Protein AF-A0AAX4FQN1-F1 (afdb_monomer_lite)

Organism: Xanthomonas euvesicatoria (NCBI:txid456327)

pLDDT: mean 84.47, std 22.27, range [29.84, 98.81]

Secondary structure (DSSP, 8-state):
------------------S--EEEEE-SSEEEEEEEEE-TTSSSEEEEEEEEEESSSSGGG-EEEEEEEEEEE-HHHHHHHHHHHTTS-SEEEEEEESTTS-EEEEEEE--GGG-SSEEEEEEETTEEEEEEE-HHHHHHHHHHHHHHHHHHHT---HHHHHHHHHHHHHHHHHHHHHHHHHHHHT-----------------

Structure (mmCIF, N/CA/C/O backbone):
data_AF-A0AAX4FQN1-F1
#
_entry.id   AF-A0AAX4FQN1-F1
#
loop_
_atom_site.group_PDB
_atom_site.id
_atom_site.type_symbol
_atom_site.label_atom_id
_atom_site.label_alt_id
_atom_site.label_comp_id
_atom_site.label_asym_id
_atom_site.label_entity_id
_atom_site.label_seq_id
_atom_site.pdbx_PDB_ins_code
_atom_site.Cartn_x
_atom_site.Cartn_y
_atom_site.Cartn_z
_atom_site.occupancy
_atom_site.B_iso_or_equiv
_atom_site.auth_seq_id
_atom_site.auth_comp_id
_atom_site.auth_asym_id
_atom_site.auth_atom_id
_atom_site.pdbx_PDB_model_num
ATOM 1 N N . MET A 1 1 ? -56.720 -21.313 -37.102 1.00 40.31 1 MET A N 1
ATOM 2 C CA . MET A 1 1 ? -55.911 -20.624 -36.074 1.00 40.31 1 MET A CA 1
ATOM 3 C C . MET A 1 1 ? -55.003 -21.656 -35.432 1.00 40.31 1 MET A C 1
ATOM 5 O O . MET A 1 1 ? -55.512 -22.554 -34.780 1.00 40.31 1 MET A O 1
ATOM 9 N N . ILE A 1 2 ? -53.695 -21.584 -35.675 1.00 34.91 2 ILE A N 1
ATOM 10 C CA . ILE A 1 2 ? -52.691 -22.420 -35.003 1.00 34.91 2 ILE A CA 1
ATOM 11 C C . ILE A 1 2 ? -51.722 -21.435 -34.352 1.00 34.91 2 ILE A C 1
ATOM 13 O O . ILE A 1 2 ? -50.979 -20.747 -35.050 1.00 34.91 2 ILE A O 1
ATOM 17 N N . ALA A 1 3 ? -51.802 -21.297 -33.030 1.00 36.16 3 ALA A N 1
ATOM 18 C CA . ALA A 1 3 ? -50.874 -20.485 -32.256 1.00 36.16 3 ALA A CA 1
ATOM 19 C C . ALA A 1 3 ? -49.607 -21.311 -31.999 1.00 36.16 3 ALA A C 1
ATOM 21 O O . ALA A 1 3 ? -49.645 -22.333 -31.320 1.00 36.16 3 ALA A O 1
ATOM 22 N N . SER A 1 4 ? -48.494 -20.877 -32.587 1.00 36.38 4 SER A N 1
ATOM 23 C CA . SER A 1 4 ? -47.168 -21.457 -32.380 1.00 36.38 4 SER A CA 1
ATOM 24 C C . SER A 1 4 ? -46.613 -20.990 -31.031 1.00 36.38 4 SER A C 1
ATOM 26 O O . SER A 1 4 ? -46.306 -19.812 -30.850 1.00 36.38 4 SER A O 1
ATOM 28 N N . SER A 1 5 ? -46.504 -21.905 -30.067 1.00 35.44 5 SER A N 1
ATOM 29 C CA . SER A 1 5 ? -45.820 -21.679 -28.793 1.00 35.44 5 SER A CA 1
ATOM 30 C C . SER A 1 5 ? -44.310 -21.855 -28.981 1.00 35.44 5 SER A C 1
ATOM 32 O O . SER A 1 5 ? -43.816 -22.980 -29.082 1.00 35.44 5 SER A O 1
ATOM 34 N N . ARG A 1 6 ? -43.550 -20.754 -29.012 1.00 36.12 6 ARG A N 1
ATOM 35 C CA . ARG A 1 6 ? -42.087 -20.811 -28.883 1.00 36.12 6 ARG A CA 1
ATOM 36 C C . ARG A 1 6 ? -41.731 -21.096 -27.426 1.00 36.12 6 ARG A C 1
ATOM 38 O O . ARG A 1 6 ? -41.834 -20.217 -26.577 1.00 36.12 6 ARG A O 1
ATOM 45 N N . ALA A 1 7 ? -41.301 -22.324 -27.155 1.00 38.66 7 ALA A N 1
ATOM 46 C CA . ALA A 1 7 ? -40.613 -22.669 -25.922 1.00 38.66 7 ALA A CA 1
ATOM 47 C C . ALA A 1 7 ? -39.292 -21.883 -25.851 1.00 38.66 7 ALA A C 1
ATOM 49 O O . ALA A 1 7 ? -38.417 -22.043 -26.703 1.00 38.66 7 ALA A O 1
ATOM 50 N N . SER A 1 8 ? -39.157 -21.007 -24.855 1.00 42.81 8 SER A N 1
ATOM 51 C CA . SER A 1 8 ? -37.884 -20.373 -24.524 1.00 42.81 8 SER A CA 1
ATOM 52 C C . SER A 1 8 ? -36.974 -21.424 -23.893 1.00 42.81 8 SER A C 1
ATOM 54 O O . SER A 1 8 ? -37.227 -21.879 -22.776 1.00 42.81 8 SER A O 1
ATOM 56 N N . SER A 1 9 ? -35.923 -21.820 -24.604 1.00 39.28 9 SER A N 1
ATOM 57 C CA . SER A 1 9 ? -34.856 -22.660 -24.073 1.00 39.28 9 SER A CA 1
ATOM 58 C C . SER A 1 9 ? -34.145 -21.919 -22.937 1.00 39.28 9 SER A C 1
ATOM 60 O O . SER A 1 9 ? -33.286 -21.067 -23.174 1.00 39.28 9 SER A O 1
ATOM 62 N N . GLY A 1 10 ? -34.529 -22.229 -21.699 1.00 42.56 10 GLY A N 1
ATOM 63 C CA . GLY A 1 10 ? -33.803 -21.852 -20.493 1.00 42.56 10 GLY A CA 1
ATOM 64 C C . GLY A 1 10 ? -32.489 -22.619 -20.434 1.00 42.56 10 GLY A C 1
ATOM 65 O O . GLY A 1 10 ? -32.409 -23.669 -19.804 1.00 42.56 10 GLY A O 1
ATOM 66 N N . GLY A 1 11 ? -31.470 -22.109 -21.125 1.00 41.66 11 GLY A N 1
ATOM 67 C CA . GLY A 1 11 ? -30.095 -22.517 -20.870 1.00 41.66 11 GLY A CA 1
ATOM 68 C C . GLY A 1 11 ? -29.705 -22.172 -19.425 1.00 41.66 11 GLY A C 1
ATOM 69 O O . GLY A 1 11 ? -30.296 -21.256 -18.838 1.00 41.66 11 GLY A O 1
ATOM 70 N N . PRO A 1 12 ? -28.729 -22.879 -18.830 1.00 42.69 12 PRO A N 1
ATOM 71 C CA . PRO A 1 12 ? -28.218 -22.538 -17.510 1.00 42.69 12 PRO A CA 1
ATOM 72 C C . PRO A 1 12 ? -27.832 -21.058 -17.479 1.00 42.69 12 PRO A C 1
ATOM 74 O O . PRO A 1 12 ? -27.075 -20.597 -18.335 1.00 42.69 12 PRO A O 1
ATOM 77 N N . ARG A 1 13 ? -28.348 -20.302 -16.501 1.00 47.00 13 ARG A N 1
ATOM 78 C CA . ARG A 1 13 ? -27.799 -18.981 -16.185 1.00 47.00 13 ARG A CA 1
ATOM 79 C C . ARG A 1 13 ? -26.364 -19.212 -15.737 1.00 47.00 13 ARG A C 1
ATOM 81 O O . ARG A 1 13 ? -26.141 -19.609 -14.598 1.00 47.00 13 ARG A O 1
ATOM 88 N N . VAL A 1 14 ? -25.411 -18.998 -16.639 1.00 46.19 14 VAL A N 1
ATOM 89 C CA . VAL A 1 14 ? -24.018 -18.792 -16.255 1.00 46.19 14 VAL A CA 1
ATOM 90 C C . VAL A 1 14 ? -24.051 -17.583 -15.320 1.00 46.19 14 VAL A C 1
ATOM 92 O O . VAL A 1 14 ? -24.537 -16.530 -15.747 1.00 46.19 14 VAL A O 1
ATOM 95 N N . PRO A 1 15 ? -23.669 -17.715 -14.038 1.00 45.31 15 PRO A N 1
ATOM 96 C CA . PRO A 1 15 ? -23.533 -16.552 -13.181 1.00 45.31 15 PRO A CA 1
ATOM 97 C C . PRO A 1 15 ? -22.565 -15.610 -13.887 1.00 45.31 15 PRO A C 1
ATOM 99 O O . PRO A 1 15 ? -21.476 -16.034 -14.270 1.00 45.31 15 PRO A O 1
ATOM 102 N N . GLU A 1 16 ? -22.985 -14.371 -14.130 1.00 49.00 16 GLU A N 1
ATOM 103 C CA . GLU A 1 16 ? -22.076 -13.324 -14.580 1.00 49.00 16 GLU A CA 1
ATOM 104 C C . GLU A 1 16 ? -20.907 -13.331 -13.583 1.00 49.00 16 GLU A C 1
ATOM 106 O O . GLU A 1 16 ? -21.144 -13.116 -12.391 1.00 49.00 16 GLU A O 1
ATOM 111 N N . GLU A 1 17 ? -19.699 -13.719 -14.024 1.00 44.16 17 GLU A N 1
ATOM 112 C CA . GLU A 1 17 ? -18.509 -13.757 -13.165 1.00 44.16 17 GLU A CA 1
ATOM 113 C C . GLU A 1 17 ? -18.483 -12.453 -12.371 1.00 44.16 17 GLU A C 1
ATOM 115 O O . GLU A 1 17 ? -18.624 -11.380 -12.962 1.00 44.16 17 GLU A O 1
ATOM 120 N N . SER A 1 18 ? -18.425 -12.535 -11.038 1.00 42.91 18 SER A N 1
ATOM 121 C CA . SER A 1 18 ? -18.660 -11.375 -10.181 1.00 42.91 18 SER A CA 1
ATOM 122 C C . SER A 1 18 ? -17.778 -10.208 -10.630 1.00 42.91 18 SER A C 1
ATOM 124 O O . SER A 1 18 ? -16.561 -10.248 -10.463 1.00 42.91 18 SER A O 1
ATOM 126 N N . LYS A 1 19 ? -18.405 -9.170 -11.194 1.00 53.91 19 LYS A N 1
ATOM 127 C CA . LYS A 1 19 ? -17.795 -7.981 -11.822 1.00 53.91 19 LYS A CA 1
ATOM 128 C C . LYS A 1 19 ? -16.930 -7.114 -10.891 1.00 53.91 19 LYS A C 1
ATOM 130 O O . LYS A 1 19 ? -16.530 -6.020 -11.278 1.00 53.91 19 LYS A O 1
ATOM 135 N N . TYR A 1 20 ? -16.647 -7.568 -9.675 1.00 61.28 20 TYR A N 1
ATOM 136 C CA . TYR A 1 20 ? -15.975 -6.798 -8.639 1.00 61.28 20 TYR A CA 1
ATOM 137 C C . TYR A 1 20 ? -14.648 -7.470 -8.269 1.00 61.28 20 TYR A C 1
ATOM 139 O O . TYR A 1 20 ? -14.622 -8.415 -7.485 1.00 61.28 20 TYR A O 1
ATOM 147 N N . ASP A 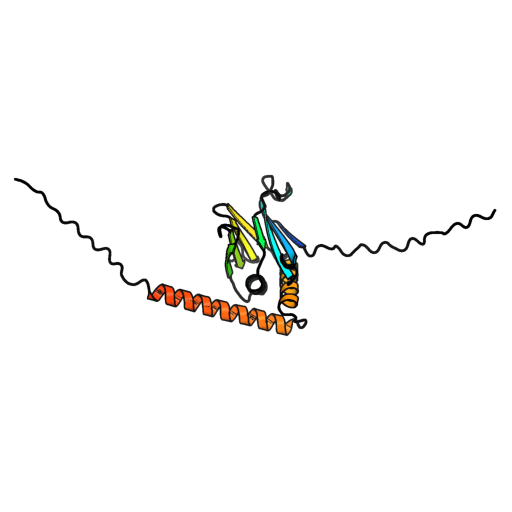1 21 ? -13.540 -6.975 -8.831 1.00 88.56 21 ASP A N 1
ATOM 148 C CA . ASP A 1 21 ? -12.176 -7.333 -8.408 1.00 88.56 21 ASP A CA 1
ATOM 149 C C . ASP A 1 21 ? -11.869 -6.584 -7.099 1.00 88.56 21 ASP A C 1
ATOM 151 O O . ASP A 1 21 ? -11.205 -5.545 -7.084 1.00 88.56 21 ASP A O 1
ATOM 155 N N . GLN A 1 22 ? -12.461 -7.072 -6.003 1.00 94.88 22 GLN A N 1
ATOM 156 C CA . GLN A 1 22 ? -12.399 -6.464 -4.676 1.00 94.88 22 GLN A CA 1
ATOM 157 C C . GLN A 1 22 ? -12.114 -7.499 -3.583 1.00 94.88 22 GLN A C 1
ATOM 159 O O . GLN A 1 22 ? -12.554 -8.644 -3.666 1.00 94.88 22 GLN A O 1
ATOM 164 N N . LYS A 1 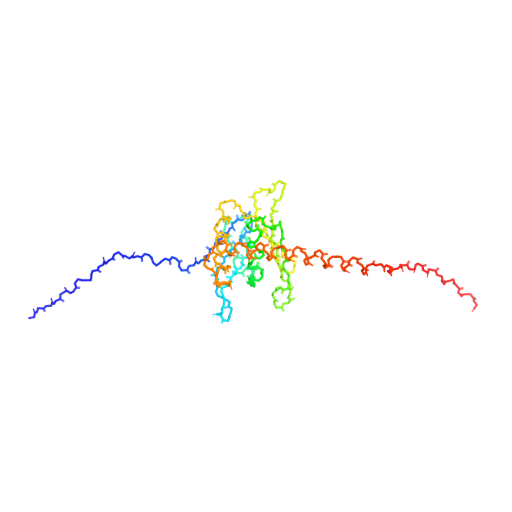23 ? -11.429 -7.078 -2.519 1.00 96.69 23 LYS A N 1
ATOM 165 C CA . LYS A 1 23 ? -11.152 -7.897 -1.333 1.00 96.69 23 LYS A CA 1
ATOM 166 C C . LYS A 1 23 ? -11.268 -7.039 -0.086 1.00 96.69 23 LYS A C 1
ATOM 168 O O . LYS A 1 23 ? -10.642 -5.986 -0.005 1.00 96.69 23 LYS A O 1
ATOM 173 N N . ALA A 1 24 ? -12.049 -7.496 0.887 1.00 97.25 24 ALA A N 1
ATOM 174 C CA . ALA A 1 24 ? -12.100 -6.898 2.213 1.00 97.25 24 ALA A CA 1
ATOM 175 C C . ALA A 1 24 ? -11.344 -7.767 3.224 1.00 97.25 24 ALA A C 1
ATOM 177 O O . ALA A 1 24 ? -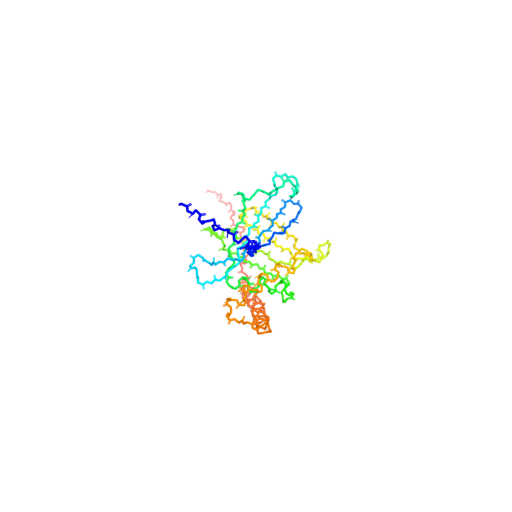11.442 -8.992 3.178 1.00 97.25 24 ALA A O 1
ATOM 178 N N . CYS A 1 25 ? -10.634 -7.120 4.143 1.00 97.75 25 CYS A N 1
ATOM 179 C CA . CYS A 1 25 ? -9.951 -7.741 5.273 1.00 97.75 25 CYS A CA 1
ATOM 180 C C . CYS A 1 25 ? -10.444 -7.085 6.563 1.00 97.75 25 CYS A C 1
ATOM 182 O O . CYS A 1 25 ? -10.562 -5.857 6.648 1.00 97.75 25 CYS A O 1
ATOM 184 N N . PHE A 1 26 ? -10.722 -7.900 7.576 1.00 96.88 26 PHE A N 1
ATOM 185 C CA . PHE A 1 26 ? -11.358 -7.456 8.813 1.00 96.88 26 PHE A CA 1
ATOM 186 C C . PHE A 1 26 ? -10.393 -7.593 9.989 1.00 96.88 26 PHE A C 1
ATOM 188 O O . PHE A 1 26 ? -9.932 -8.683 10.311 1.00 96.88 26 PHE A O 1
ATOM 195 N N . GLY A 1 27 ? -10.105 -6.472 10.645 1.00 94.38 27 GLY A N 1
ATOM 196 C CA . GLY A 1 27 ? -9.414 -6.432 11.925 1.00 94.38 27 GLY A CA 1
ATOM 197 C C . GLY A 1 27 ? -10.387 -6.533 13.102 1.00 94.38 27 GLY A C 1
ATOM 198 O O . GLY A 1 27 ? -11.526 -6.992 12.977 1.00 94.38 27 GLY A O 1
ATOM 199 N N . ARG A 1 28 ? -9.941 -6.058 14.271 1.00 92.75 28 ARG A N 1
ATOM 200 C CA . ARG A 1 28 ? -10.745 -6.052 15.502 1.00 92.75 28 ARG A CA 1
ATOM 201 C C . ARG A 1 28 ? -11.948 -5.110 15.397 1.00 92.75 28 ARG A C 1
ATOM 203 O O . ARG A 1 28 ? -13.082 -5.534 15.598 1.00 92.75 28 ARG A O 1
ATOM 210 N N . ASP A 1 29 ? -11.691 -3.844 15.092 1.00 96.38 29 ASP A N 1
ATOM 211 C CA . ASP A 1 29 ? -12.655 -2.733 15.092 1.00 96.38 29 ASP A CA 1
ATOM 212 C C . ASP A 1 29 ? -12.584 -1.887 13.808 1.00 96.38 29 ASP A C 1
ATOM 214 O O . ASP A 1 29 ? -13.221 -0.842 13.691 1.00 96.38 29 ASP A O 1
ATOM 218 N N . THR A 1 30 ? -11.805 -2.339 12.832 1.00 98.12 30 THR A N 1
ATOM 219 C CA . THR A 1 30 ? -11.575 -1.679 11.550 1.00 98.12 30 THR A CA 1
ATOM 220 C C . THR A 1 30 ? -11.534 -2.722 10.443 1.00 98.12 30 THR A C 1
ATOM 222 O O . THR A 1 30 ? -11.136 -3.864 10.667 1.00 98.12 30 THR A O 1
ATOM 225 N N . ALA A 1 31 ? -11.954 -2.341 9.242 1.00 98.31 31 ALA A N 1
ATOM 226 C CA . ALA A 1 31 ? -11.842 -3.173 8.051 1.00 98.31 31 ALA A CA 1
ATOM 227 C C . ALA A 1 31 ? -11.309 -2.342 6.894 1.00 98.31 31 ALA A C 1
ATOM 229 O O . ALA A 1 31 ? -11.588 -1.144 6.795 1.00 98.31 31 ALA A O 1
ATOM 230 N N . ILE A 1 32 ? -10.549 -2.995 6.028 1.00 98.62 32 ILE A N 1
ATOM 231 C CA . ILE A 1 32 ? -9.955 -2.413 4.833 1.00 98.62 32 ILE A CA 1
ATOM 232 C C . ILE A 1 32 ? -10.511 -3.138 3.613 1.00 98.62 32 ILE A C 1
ATOM 234 O O . ILE A 1 32 ? -10.645 -4.356 3.628 1.00 98.62 32 ILE A O 1
ATOM 238 N N . GLN A 1 33 ? -10.856 -2.391 2.575 1.00 98.44 33 GLN A N 1
ATOM 239 C CA . GLN A 1 33 ? -11.279 -2.904 1.283 1.00 98.44 33 GLN A CA 1
ATOM 240 C C . GLN A 1 33 ? -10.298 -2.421 0.220 1.00 98.44 33 GLN A C 1
ATOM 242 O O . GLN A 1 33 ? -9.984 -1.231 0.147 1.00 98.44 33 GLN A O 1
ATOM 247 N N . PHE A 1 34 ? -9.850 -3.357 -0.602 1.00 98.25 34 PHE A N 1
ATOM 248 C CA . PHE A 1 34 ? -9.061 -3.138 -1.801 1.00 98.25 34 PHE A CA 1
ATOM 249 C C . PHE A 1 34 ? -9.962 -3.354 -3.010 1.00 98.25 34 PHE A C 1
ATOM 251 O O . PHE A 1 34 ? -10.739 -4.309 -3.035 1.00 98.25 34 PHE A O 1
ATOM 258 N N . GLU A 1 35 ? -9.856 -2.485 -4.003 1.00 96.62 35 GLU A N 1
ATOM 259 C CA . GLU A 1 35 ? -10.602 -2.587 -5.252 1.00 96.62 35 GLU A CA 1
ATOM 260 C C . GLU A 1 35 ? -9.678 -2.241 -6.413 1.00 96.62 35 GLU A C 1
ATOM 262 O O . GLU A 1 35 ? -9.133 -1.136 -6.471 1.00 96.62 35 GLU A O 1
ATOM 267 N N . ARG A 1 36 ? -9.511 -3.169 -7.357 1.00 94.94 36 ARG A N 1
ATOM 268 C CA . ARG A 1 36 ? -8.853 -2.861 -8.625 1.00 94.94 36 ARG A CA 1
ATOM 269 C C . ARG A 1 36 ? -9.853 -2.146 -9.525 1.00 94.94 36 ARG A C 1
ATOM 271 O O . ARG A 1 36 ? -10.863 -2.713 -9.927 1.00 94.94 36 ARG A O 1
ATOM 278 N N . CYS A 1 37 ? -9.544 -0.907 -9.878 1.00 91.38 37 CYS A N 1
ATOM 279 C CA . CYS A 1 37 ? -10.400 -0.071 -10.712 1.00 91.38 37 CYS A CA 1
ATOM 280 C C . CYS A 1 37 ? -9.569 0.672 -11.762 1.00 91.38 37 CYS A C 1
ATOM 282 O O . CYS A 1 37 ? -8.340 0.605 -11.770 1.00 91.38 37 CYS A O 1
ATOM 284 N N . VAL A 1 38 ? -10.227 1.384 -12.670 1.00 89.31 38 VAL A N 1
ATOM 285 C CA . VAL A 1 38 ? -9.552 2.338 -13.559 1.00 89.31 38 VAL A CA 1
ATOM 286 C C . VAL A 1 38 ? -9.380 3.681 -12.847 1.00 89.31 38 VAL A C 1
ATOM 288 O O . VAL A 1 38 ? -10.163 4.032 -11.963 1.00 89.31 38 VAL A O 1
ATOM 291 N N . ASN A 1 39 ? -8.329 4.425 -13.186 1.00 85.25 39 ASN A N 1
ATOM 292 C CA . ASN A 1 39 ? -8.157 5.792 -12.693 1.00 85.25 39 ASN A CA 1
ATOM 293 C C . ASN A 1 39 ? -9.245 6.728 -13.258 1.00 85.25 39 ASN A C 1
ATOM 295 O O . ASN A 1 39 ? -9.921 6.400 -14.228 1.00 85.25 39 ASN A O 1
ATOM 299 N N . ASN A 1 40 ? -9.361 7.946 -12.719 1.00 79.62 40 ASN A N 1
ATOM 300 C CA . ASN A 1 40 ? -10.382 8.918 -13.153 1.00 79.62 40 ASN A CA 1
ATOM 301 C C . ASN A 1 40 ? -10.308 9.305 -14.645 1.00 79.62 40 ASN A C 1
ATOM 303 O O . ASN A 1 40 ? -11.255 9.870 -15.180 1.00 79.62 40 ASN A O 1
ATOM 307 N N . GLN A 1 41 ? -9.176 9.048 -15.305 1.00 83.31 41 GLN A N 1
ATOM 308 C CA . GLN A 1 41 ? -8.968 9.324 -16.729 1.00 83.31 41 GLN A CA 1
ATOM 309 C C . GLN A 1 41 ? -9.260 8.104 -17.618 1.00 83.31 41 GLN A C 1
ATOM 311 O O . GLN A 1 41 ? -9.151 8.211 -18.834 1.00 83.31 41 GLN A O 1
ATOM 316 N N . ASN A 1 42 ? -9.595 6.949 -17.035 1.00 80.81 42 ASN A N 1
ATOM 317 C CA . ASN A 1 42 ? -9.762 5.665 -17.718 1.00 80.81 42 ASN A CA 1
ATOM 318 C C . ASN A 1 42 ? -8.543 5.235 -18.557 1.00 80.81 42 ASN A C 1
ATOM 320 O O . ASN A 1 42 ? -8.683 4.544 -19.563 1.00 80.81 42 ASN A O 1
ATOM 324 N N . THR A 1 43 ? -7.336 5.643 -18.159 1.00 84.00 43 THR A N 1
ATOM 325 C CA . THR A 1 43 ? -6.095 5.380 -18.908 1.00 84.00 43 THR A CA 1
ATOM 326 C C . THR A 1 43 ? -5.273 4.235 -18.336 1.00 84.00 43 THR A C 1
ATOM 328 O O . THR A 1 43 ? -4.485 3.641 -19.066 1.00 84.00 43 THR A O 1
ATOM 331 N N . ASN A 1 44 ? -5.421 3.928 -17.044 1.00 85.69 44 ASN A N 1
ATOM 332 C CA . ASN A 1 44 ? -4.665 2.873 -16.370 1.00 85.69 44 ASN A CA 1
ATOM 333 C C . ASN A 1 44 ? -5.482 2.237 -15.243 1.00 85.69 44 ASN A C 1
ATOM 335 O O . ASN A 1 44 ? -6.265 2.922 -14.580 1.00 85.69 44 ASN A O 1
ATOM 339 N N . TYR A 1 45 ? -5.225 0.954 -14.975 1.00 92.00 45 TYR A N 1
ATOM 340 C CA . TYR A 1 45 ? -5.687 0.306 -13.751 1.00 92.00 45 TYR A CA 1
ATOM 341 C C . TYR A 1 45 ? -4.919 0.825 -12.527 1.00 92.00 45 TYR A C 1
ATOM 343 O O . TYR A 1 45 ? -3.734 1.161 -12.597 1.00 92.00 45 TYR A O 1
ATOM 351 N N . THR A 1 46 ? -5.608 0.889 -11.397 1.00 93.62 46 THR A N 1
ATOM 352 C CA . THR A 1 46 ? -5.137 1.320 -10.079 1.00 93.62 46 THR A CA 1
ATOM 353 C C . THR A 1 46 ? -5.768 0.422 -9.010 1.00 93.62 46 THR A C 1
ATOM 355 O O . THR A 1 46 ? -6.615 -0.419 -9.316 1.00 93.62 46 THR A O 1
ATOM 358 N N . VAL A 1 47 ? -5.346 0.596 -7.760 1.00 96.94 47 VAL A N 1
ATOM 359 C CA . VAL A 1 47 ? -6.013 0.017 -6.596 1.00 96.94 47 VAL A CA 1
ATOM 360 C C . VAL A 1 47 ? -6.549 1.158 -5.741 1.00 96.94 47 VAL A C 1
ATOM 362 O O . VAL A 1 47 ? -5.782 1.993 -5.256 1.00 96.94 47 VAL A O 1
ATOM 365 N N . ASN A 1 48 ? -7.864 1.190 -5.553 1.00 96.44 48 ASN A N 1
ATOM 366 C CA . ASN A 1 48 ? -8.503 1.996 -4.526 1.00 96.44 48 ASN A CA 1
ATOM 367 C C . ASN A 1 48 ? -8.479 1.237 -3.200 1.00 96.44 48 ASN A C 1
ATOM 369 O O . ASN A 1 48 ? -8.760 0.041 -3.140 1.00 96.44 48 ASN A O 1
ATOM 373 N N . ILE A 1 49 ? -8.152 1.954 -2.131 1.00 97.94 49 ILE A N 1
ATOM 374 C CA . ILE A 1 49 ? -8.114 1.428 -0.773 1.00 97.94 49 ILE A CA 1
ATOM 375 C C . ILE A 1 49 ? -9.055 2.256 0.088 1.00 97.94 49 ILE A C 1
ATOM 377 O O . ILE A 1 49 ? -8.898 3.474 0.199 1.00 97.94 49 ILE A O 1
ATOM 381 N N . ALA A 1 50 ? -10.012 1.590 0.722 1.00 98.25 50 ALA A N 1
ATOM 382 C CA . ALA A 1 50 ? -10.946 2.184 1.663 1.00 98.25 50 ALA A CA 1
ATOM 383 C C . ALA A 1 50 ? -10.803 1.532 3.039 1.00 98.25 50 ALA A C 1
ATOM 385 O O . ALA A 1 50 ? -10.817 0.312 3.142 1.00 98.25 50 ALA A O 1
ATOM 386 N N . ILE A 1 51 ? -10.721 2.325 4.107 1.00 98.62 51 ILE A N 1
ATOM 387 C CA . ILE A 1 51 ? -10.687 1.813 5.484 1.00 98.62 51 ILE A CA 1
ATOM 388 C C . ILE A 1 51 ? -11.814 2.413 6.326 1.00 98.62 51 ILE A C 1
ATOM 390 O O . ILE A 1 51 ? -11.995 3.633 6.387 1.00 98.62 51 ILE A O 1
ATOM 394 N N . ALA A 1 52 ? -12.571 1.561 7.008 1.00 98.50 52 ALA A N 1
ATOM 395 C CA . ALA A 1 52 ? -13.715 1.934 7.835 1.00 98.50 52 ALA A CA 1
ATOM 396 C C . ALA A 1 52 ? -13.554 1.432 9.273 1.00 98.50 52 ALA A C 1
ATOM 398 O O . ALA A 1 52 ? -12.882 0.432 9.519 1.00 98.50 52 ALA A O 1
ATOM 399 N N . LYS A 1 53 ? -14.189 2.132 10.217 1.00 98.25 53 LYS A N 1
ATOM 400 C CA . LYS A 1 53 ? -14.369 1.666 11.600 1.00 98.25 53 LYS A CA 1
ATOM 401 C C . LYS A 1 53 ? -15.643 0.835 11.701 1.00 98.25 53 LYS A C 1
ATOM 403 O O . LYS A 1 53 ? -16.581 1.044 10.930 1.00 98.25 53 LYS A O 1
ATOM 408 N N . ALA A 1 54 ? -15.675 -0.096 12.640 1.00 97.75 54 ALA A N 1
ATOM 409 C CA . ALA A 1 54 ? -16.880 -0.827 12.990 1.00 97.75 54 ALA A CA 1
ATOM 410 C C . ALA A 1 54 ? -17.983 0.141 13.450 1.00 97.75 54 ALA A C 1
ATOM 412 O O . ALA A 1 54 ? -17.705 1.206 14.003 1.00 97.75 54 ALA A O 1
ATOM 413 N N . THR A 1 55 ? -19.243 -0.228 13.224 1.00 95.50 55 THR A N 1
ATOM 414 C CA . THR A 1 55 ? -20.404 0.507 13.763 1.00 95.50 55 THR A CA 1
ATOM 415 C C . THR A 1 55 ? -20.530 0.354 15.282 1.00 95.50 55 THR A C 1
ATOM 417 O O . THR A 1 55 ? -21.100 1.219 15.941 1.00 95.50 55 THR A O 1
ATOM 420 N N . GLY A 1 56 ? -19.984 -0.731 15.840 1.00 91.19 56 GLY A N 1
ATOM 421 C CA . GLY A 1 56 ? -19.953 -1.026 17.272 1.00 91.19 56 GLY A CA 1
ATOM 422 C C . GLY A 1 56 ? -18.557 -1.415 17.763 1.00 91.19 56 GLY A C 1
ATOM 423 O O . GLY A 1 56 ? -17.545 -0.933 17.265 1.00 91.19 56 GLY A O 1
ATOM 424 N N . GLN A 1 57 ? -18.489 -2.316 18.745 1.00 90.44 57 GLN A N 1
ATOM 425 C CA . GLN A 1 57 ? -17.222 -2.716 19.380 1.00 90.44 57 GLN A CA 1
ATOM 426 C C . GLN A 1 57 ? -16.336 -3.632 18.520 1.00 90.44 57 GLN A C 1
ATOM 428 O O . GLN A 1 57 ? -15.166 -3.835 18.846 1.00 90.44 57 GLN A O 1
ATOM 433 N N . SER A 1 58 ? -16.889 -4.235 17.464 1.00 95.44 58 SER A N 1
ATOM 434 C CA . SER A 1 58 ? -16.139 -5.111 16.564 1.00 95.44 58 SER A CA 1
ATOM 435 C C . SER A 1 58 ? -16.724 -5.131 15.160 1.00 95.44 58 SER A C 1
ATOM 437 O O . SER A 1 58 ? -17.898 -4.811 14.956 1.00 95.44 58 SER A O 1
ATOM 439 N N . THR A 1 59 ? -15.917 -5.592 14.209 1.00 94.75 59 THR A N 1
ATOM 440 C CA . THR A 1 59 ? -16.288 -5.768 12.797 1.00 94.75 59 THR A CA 1
ATOM 441 C C . THR A 1 59 ? -17.485 -6.704 12.573 1.00 94.75 59 THR A C 1
ATOM 443 O O . THR A 1 59 ? -18.161 -6.593 11.553 1.00 94.75 59 THR A O 1
ATOM 446 N N . ARG A 1 60 ? -17.831 -7.567 13.543 1.00 92.06 60 ARG A N 1
ATOM 447 C CA . ARG A 1 60 ? -19.010 -8.456 13.475 1.00 92.06 60 ARG A CA 1
ATOM 448 C C . ARG A 1 60 ? -20.346 -7.707 13.459 1.00 92.06 60 ARG A C 1
ATOM 450 O O . ARG A 1 60 ? -21.325 -8.243 12.959 1.00 92.06 60 ARG A O 1
ATOM 457 N N . GLY A 1 61 ? -20.391 -6.491 14.010 1.00 89.62 61 GLY A N 1
ATOM 458 C CA . GLY A 1 61 ? -21.596 -5.650 14.039 1.00 89.62 61 GLY A CA 1
ATOM 459 C C . GLY A 1 61 ? -21.829 -4.836 12.762 1.00 89.62 61 GLY A C 1
ATOM 460 O O . GLY A 1 61 ? -22.783 -4.064 12.698 1.00 89.62 61 GLY A O 1
ATOM 461 N N . GLY A 1 62 ? -20.957 -4.986 11.762 1.00 95.00 62 GLY A N 1
ATOM 462 C CA . GLY A 1 62 ? -20.960 -4.185 10.544 1.00 95.00 62 GLY A CA 1
ATOM 463 C C . GLY A 1 62 ? -19.950 -3.037 10.571 1.00 95.00 62 GLY A C 1
ATOM 464 O O . GLY A 1 62 ? -19.290 -2.756 11.575 1.00 95.00 62 GLY A O 1
ATOM 465 N N . MET A 1 63 ? -19.822 -2.375 9.422 1.00 97.69 63 MET A N 1
ATOM 466 C CA . MET A 1 63 ? -18.809 -1.352 9.162 1.00 97.69 63 MET A CA 1
ATOM 467 C C . MET A 1 63 ? -19.460 -0.021 8.790 1.00 97.69 63 MET A C 1
ATOM 469 O O . MET A 1 63 ? -20.385 0.019 7.982 1.00 97.69 63 MET A O 1
ATOM 473 N N . ASN A 1 64 ? -18.942 1.078 9.339 1.00 96.94 64 ASN A N 1
ATOM 474 C CA . ASN A 1 64 ? -19.351 2.431 8.979 1.00 96.94 64 ASN A CA 1
ATOM 475 C C . ASN A 1 64 ? -18.592 2.893 7.721 1.00 96.94 64 ASN A C 1
ATOM 477 O O . ASN A 1 64 ? -17.611 3.641 7.799 1.00 96.94 64 ASN A O 1
ATOM 481 N N . TRP A 1 65 ? -19.036 2.415 6.556 1.00 96.81 65 TRP A N 1
ATOM 482 C CA . TRP A 1 65 ? -18.439 2.760 5.262 1.00 96.81 65 TRP A CA 1
ATOM 483 C C . TRP A 1 65 ? -18.700 4.204 4.824 1.00 96.81 65 TRP A C 1
ATOM 485 O O . TRP A 1 65 ? -17.935 4.723 4.013 1.00 96.81 65 TRP A O 1
ATOM 495 N N . ASP A 1 66 ? -19.707 4.878 5.377 1.00 96.81 66 ASP A N 1
ATOM 496 C CA . ASP A 1 66 ? -19.991 6.286 5.066 1.00 96.81 66 ASP A CA 1
ATOM 497 C C . ASP A 1 66 ? -18.882 7.211 5.583 1.00 96.81 66 ASP A C 1
ATOM 499 O O . ASP A 1 66 ? -18.546 8.215 4.960 1.00 96.81 66 ASP A O 1
ATOM 503 N N . SER A 1 67 ? -18.235 6.825 6.687 1.00 95.25 67 SER A N 1
ATOM 504 C CA . SER A 1 67 ? -17.097 7.543 7.277 1.00 95.25 67 SER A CA 1
ATOM 505 C C . SER A 1 67 ? -15.725 6.979 6.873 1.00 95.25 67 SER A C 1
ATOM 507 O O . SER A 1 67 ? -14.730 7.179 7.580 1.00 95.25 67 SER A O 1
ATOM 509 N N . LYS A 1 68 ? -15.635 6.214 5.776 1.00 98.00 68 LYS A N 1
ATOM 510 C CA . LYS A 1 68 ? -14.376 5.584 5.337 1.00 98.00 68 LYS A CA 1
ATOM 511 C C . LYS A 1 68 ? -13.313 6.609 4.923 1.00 98.00 68 LYS A C 1
ATOM 513 O O . LYS A 1 68 ? -13.615 7.625 4.302 1.00 98.00 68 LYS A O 1
ATOM 518 N N . ILE A 1 69 ? -12.043 6.294 5.177 1.00 98.12 69 ILE A N 1
ATOM 519 C CA . ILE A 1 69 ? -10.918 7.004 4.552 1.00 98.12 69 ILE A CA 1
ATOM 520 C C . ILE A 1 69 ? -10.592 6.269 3.255 1.00 98.12 69 ILE A C 1
ATOM 522 O O . ILE A 1 69 ? -10.362 5.064 3.287 1.00 98.12 69 ILE A O 1
ATOM 526 N N . THR A 1 70 ? -10.584 6.985 2.129 1.00 96.62 70 THR A N 1
ATOM 527 C CA . THR A 1 70 ? -10.275 6.416 0.803 1.00 96.62 70 THR A CA 1
ATOM 528 C C . THR A 1 70 ? -9.028 7.051 0.195 1.00 96.62 70 THR A C 1
ATOM 530 O O . THR A 1 70 ? -8.832 8.272 0.315 1.00 96.62 70 THR A O 1
ATOM 533 N N . LEU A 1 71 ? -8.228 6.214 -0.468 1.00 95.38 71 LEU A N 1
ATOM 534 C CA . LEU A 1 71 ? -7.005 6.531 -1.203 1.00 95.38 71 LEU A CA 1
ATOM 535 C C . LEU A 1 71 ? -6.990 5.783 -2.544 1.00 95.38 71 LEU A C 1
ATOM 537 O O . LEU A 1 71 ? -7.351 4.613 -2.588 1.00 95.38 71 LEU A O 1
ATOM 541 N N . MET A 1 72 ? -6.528 6.439 -3.609 1.00 94.62 72 MET A N 1
ATOM 542 C CA . MET A 1 72 ? -6.240 5.804 -4.900 1.00 94.62 72 MET A CA 1
ATOM 543 C C . MET A 1 72 ? -4.726 5.669 -5.048 1.00 94.62 72 MET A C 1
ATOM 545 O O . MET A 1 72 ? -4.022 6.680 -4.982 1.00 94.62 72 MET A O 1
ATOM 549 N N . CYS A 1 73 ? -4.227 4.450 -5.249 1.00 95.25 73 CYS A N 1
ATOM 550 C CA . CYS A 1 73 ? -2.796 4.201 -5.388 1.00 95.25 73 CYS A CA 1
ATOM 551 C C . CYS A 1 73 ? -2.300 4.534 -6.799 1.00 95.25 73 CYS A C 1
ATOM 553 O O . CYS A 1 73 ? -2.691 3.904 -7.785 1.00 95.25 73 CYS A O 1
ATOM 555 N N . VAL A 1 74 ? -1.372 5.480 -6.925 1.00 91.19 74 VAL A N 1
ATOM 556 C CA . VAL A 1 74 ? -0.726 5.747 -8.223 1.00 91.19 74 VAL A CA 1
ATOM 557 C C . VAL A 1 74 ? 0.222 4.596 -8.611 1.00 91.19 74 VAL A C 1
ATOM 559 O O . VAL A 1 74 ? 0.619 3.820 -7.740 1.00 91.19 74 VAL A O 1
ATOM 562 N N . PRO A 1 75 ? 0.661 4.465 -9.881 1.00 92.81 75 PRO A N 1
ATOM 563 C CA . PRO A 1 75 ? 1.444 3.304 -10.321 1.00 92.81 75 PRO A CA 1
ATOM 564 C C . PRO A 1 75 ? 2.684 2.986 -9.474 1.00 92.81 75 PRO A C 1
ATOM 566 O O . PRO A 1 75 ? 2.917 1.832 -9.121 1.00 92.81 75 PRO A O 1
ATOM 569 N N . LYS A 1 76 ? 3.443 4.012 -9.057 1.00 95.12 76 LYS A N 1
ATOM 570 C CA . LYS A 1 76 ? 4.603 3.819 -8.167 1.00 95.12 76 LYS A CA 1
ATOM 571 C C . LYS A 1 76 ? 4.210 3.187 -6.821 1.00 95.12 76 LYS A C 1
ATOM 573 O O . LYS A 1 76 ? 4.982 2.423 -6.257 1.00 95.12 76 LYS A O 1
ATOM 578 N N . GLU A 1 77 ? 3.036 3.525 -6.291 1.00 97.62 77 GLU A N 1
ATOM 579 C CA . GLU A 1 77 ? 2.556 3.051 -4.990 1.00 97.62 77 GLU A CA 1
ATOM 580 C C . GLU A 1 77 ? 2.074 1.615 -5.105 1.00 97.62 77 GLU A C 1
ATOM 582 O O . GLU A 1 77 ? 2.437 0.799 -4.269 1.00 97.62 77 GLU A O 1
ATOM 587 N N . VAL A 1 78 ? 1.352 1.282 -6.181 1.00 97.94 78 VAL A N 1
ATOM 588 C CA . VAL A 1 78 ? 0.949 -0.102 -6.470 1.00 97.94 78 VAL A CA 1
ATOM 589 C C . VAL A 1 78 ? 2.183 -1.006 -6.535 1.00 97.94 78 VAL A C 1
ATOM 591 O O . VAL A 1 78 ? 2.229 -2.017 -5.838 1.00 97.94 78 VAL A O 1
ATOM 594 N N . GLN A 1 79 ? 3.221 -0.620 -7.283 1.00 98.12 79 GLN A N 1
ATOM 595 C CA . GLN A 1 79 ? 4.454 -1.410 -7.400 1.00 98.12 79 GLN A CA 1
ATOM 596 C C . GLN A 1 79 ? 5.176 -1.583 -6.057 1.00 98.12 79 GLN A C 1
ATOM 598 O O . GLN A 1 79 ? 5.588 -2.686 -5.708 1.00 98.12 79 GLN A O 1
ATOM 603 N N . LEU A 1 80 ? 5.317 -0.510 -5.277 1.00 98.69 80 LEU A N 1
ATOM 604 C CA . LEU A 1 80 ? 6.050 -0.546 -4.010 1.00 98.69 80 LEU A CA 1
ATOM 605 C C . LEU A 1 80 ? 5.264 -1.223 -2.874 1.00 98.69 80 LEU A C 1
ATOM 607 O O . LEU A 1 80 ? 5.868 -1.887 -2.038 1.00 98.69 80 LEU A O 1
ATOM 611 N N . ILE A 1 81 ? 3.932 -1.127 -2.859 1.00 98.81 81 ILE A N 1
ATOM 612 C CA . ILE A 1 81 ? 3.087 -1.933 -1.964 1.00 98.81 81 ILE A CA 1
ATOM 613 C C . ILE A 1 81 ? 3.187 -3.410 -2.356 1.00 98.81 81 ILE A C 1
ATOM 615 O O . ILE A 1 81 ? 3.370 -4.256 -1.484 1.00 98.81 81 ILE A O 1
ATOM 619 N N . THR A 1 82 ? 3.166 -3.724 -3.657 1.00 98.75 82 THR A N 1
ATOM 620 C CA . THR A 1 82 ? 3.397 -5.095 -4.145 1.00 98.75 82 THR A CA 1
ATOM 621 C C . THR A 1 82 ? 4.761 -5.619 -3.699 1.00 98.75 82 THR A C 1
ATOM 623 O O . THR A 1 82 ? 4.870 -6.776 -3.306 1.00 98.75 82 THR A O 1
ATOM 626 N N . ALA A 1 83 ? 5.794 -4.773 -3.686 1.00 98.75 83 ALA A N 1
ATOM 627 C CA . ALA A 1 83 ? 7.110 -5.140 -3.175 1.00 98.75 83 ALA A CA 1
ATOM 628 C C . ALA A 1 83 ? 7.093 -5.495 -1.676 1.00 98.75 83 ALA A C 1
ATOM 630 O O . ALA A 1 83 ? 7.800 -6.421 -1.288 1.00 98.75 83 ALA A O 1
ATOM 631 N N . VAL A 1 84 ? 6.274 -4.833 -0.846 1.00 98.69 84 VAL A N 1
ATOM 632 C CA . VAL A 1 84 ? 6.073 -5.246 0.559 1.00 98.69 84 VAL A CA 1
ATOM 633 C C . VAL A 1 84 ? 5.326 -6.575 0.639 1.00 98.69 84 VAL A C 1
ATOM 635 O O . VAL A 1 84 ? 5.783 -7.491 1.309 1.00 98.69 84 VAL A O 1
ATOM 638 N N . LEU A 1 85 ? 4.233 -6.732 -0.114 1.00 98.44 85 LEU A N 1
ATOM 639 C CA . LEU A 1 85 ? 3.458 -7.981 -0.158 1.00 98.44 85 LEU A CA 1
ATOM 640 C C . LEU A 1 85 ? 4.283 -9.187 -0.659 1.00 98.44 85 LEU A C 1
ATOM 642 O O . LEU A 1 85 ? 3.985 -10.326 -0.311 1.00 98.44 85 LEU A O 1
ATOM 646 N N . ARG A 1 86 ? 5.320 -8.948 -1.474 1.00 97.38 86 ARG A N 1
ATOM 647 C CA . ARG A 1 86 ? 6.281 -9.955 -1.965 1.00 97.38 86 ARG A CA 1
ATOM 648 C C . ARG A 1 86 ? 7.469 -10.196 -1.021 1.00 97.38 86 ARG A C 1
ATOM 650 O O . ARG A 1 86 ? 8.276 -11.075 -1.314 1.00 97.38 86 ARG A O 1
ATOM 657 N N . GLY A 1 87 ? 7.619 -9.412 0.048 1.00 96.75 87 GLY A N 1
ATOM 658 C CA . GLY A 1 87 ? 8.776 -9.479 0.949 1.00 96.75 87 GLY A CA 1
ATOM 659 C C . GLY A 1 87 ? 10.071 -8.895 0.365 1.00 96.75 87 GLY A C 1
ATOM 660 O O . GLY A 1 87 ? 11.165 -9.217 0.818 1.00 96.75 87 GLY A O 1
ATOM 661 N N . PHE A 1 88 ? 9.991 -8.053 -0.669 1.00 98.12 88 PHE A N 1
ATOM 662 C CA . PHE A 1 88 ? 11.157 -7.340 -1.216 1.00 98.12 88 PHE A CA 1
ATOM 663 C C . PHE A 1 88 ? 11.480 -6.061 -0.441 1.00 98.12 88 PHE A C 1
ATOM 665 O O . PHE A 1 88 ? 12.615 -5.587 -0.486 1.00 98.12 88 PHE A O 1
ATOM 672 N N . LEU A 1 89 ? 10.485 -5.493 0.244 1.00 98.19 89 LEU A N 1
ATOM 673 C CA . LEU A 1 89 ? 10.632 -4.351 1.139 1.00 98.19 89 LEU A CA 1
ATOM 674 C C . LEU A 1 89 ? 9.960 -4.667 2.478 1.00 98.19 89 LEU A C 1
ATOM 676 O O . LEU A 1 89 ? 8.857 -5.203 2.471 1.00 98.19 89 LEU A O 1
ATOM 680 N N . PRO A 1 90 ? 10.545 -4.259 3.615 1.00 96.75 90 PRO A N 1
ATOM 681 C CA . PRO A 1 90 ? 9.900 -4.439 4.914 1.00 96.75 90 PRO A CA 1
ATOM 682 C C . PRO A 1 90 ? 8.778 -3.416 5.149 1.00 96.75 90 PRO A C 1
ATOM 684 O O . PRO A 1 90 ? 7.858 -3.652 5.930 1.00 96.75 90 PRO A O 1
ATOM 687 N N . LYS A 1 91 ? 8.872 -2.239 4.512 1.00 98.00 91 LYS A N 1
ATOM 688 C CA . LYS A 1 91 ? 7.958 -1.116 4.729 1.00 98.00 91 LYS A CA 1
ATOM 689 C C . LYS A 1 91 ? 7.965 -0.125 3.572 1.00 98.00 91 LYS A C 1
ATOM 691 O O . LYS A 1 91 ? 9.019 0.162 3.008 1.00 98.00 91 LYS A O 1
ATOM 696 N N . VAL A 1 92 ? 6.810 0.486 3.311 1.00 98.50 92 VAL A N 1
ATOM 697 C CA . VAL A 1 92 ? 6.663 1.696 2.488 1.00 98.50 92 VAL A CA 1
ATOM 698 C C . VAL A 1 92 ? 5.691 2.679 3.134 1.00 98.50 92 VAL A C 1
ATOM 700 O O . VAL A 1 92 ? 4.758 2.278 3.828 1.00 98.50 92 VAL A O 1
ATOM 703 N N . ARG A 1 93 ? 5.893 3.979 2.894 1.00 97.75 93 ARG A N 1
ATOM 704 C CA . ARG A 1 93 ? 4.999 5.050 3.352 1.00 97.75 93 ARG A CA 1
ATOM 705 C C . ARG A 1 93 ? 4.815 6.099 2.261 1.00 97.75 93 ARG A C 1
ATOM 707 O O . ARG A 1 93 ? 5.796 6.597 1.709 1.00 97.75 93 ARG A O 1
ATOM 714 N N . PHE A 1 94 ? 3.566 6.469 2.002 1.00 97.44 94 PHE A N 1
ATOM 715 C CA . PHE A 1 94 ? 3.180 7.501 1.041 1.00 97.44 94 PHE A CA 1
ATOM 716 C C . PHE A 1 94 ? 2.291 8.534 1.724 1.00 97.44 94 PHE A C 1
ATOM 718 O O . PHE A 1 94 ? 1.376 8.189 2.466 1.00 97.44 94 PHE A O 1
ATOM 725 N N . ALA A 1 95 ? 2.583 9.809 1.497 1.00 95.62 95 ALA A N 1
ATOM 726 C CA . ALA A 1 95 ? 1.850 10.941 2.051 1.00 95.62 95 ALA A CA 1
ATOM 727 C C . ALA A 1 95 ? 1.518 11.935 0.935 1.00 95.62 95 ALA A C 1
ATOM 729 O O . ALA A 1 95 ? 2.071 11.844 -0.162 1.00 95.62 95 ALA A O 1
ATOM 730 N N . GLY A 1 96 ? 0.643 12.895 1.233 1.00 92.94 96 GLY A N 1
ATOM 731 C CA . GLY A 1 96 ? 0.209 13.893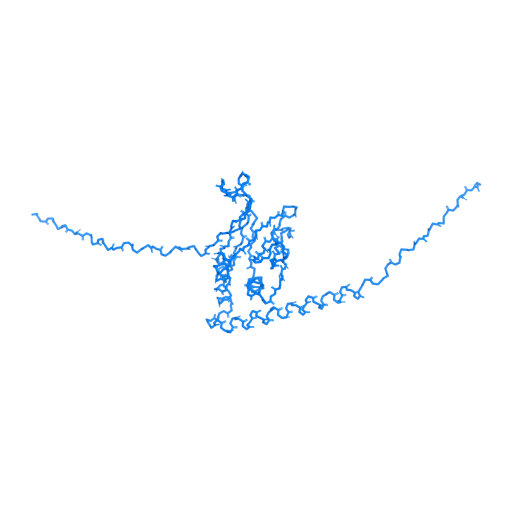 0.258 1.00 92.94 96 GLY A CA 1
ATOM 732 C C . GLY A 1 96 ? -1.002 13.453 -0.560 1.00 92.94 96 GLY A C 1
ATOM 733 O O . GLY A 1 96 ? -1.135 13.834 -1.716 1.00 92.94 96 GLY A O 1
ATOM 734 N N . HIS A 1 97 ? -1.877 12.630 0.023 1.00 91.75 97 HIS A N 1
ATOM 735 C CA . HIS A 1 97 ? -3.168 12.304 -0.575 1.00 91.75 97 HIS A CA 1
ATOM 736 C C . HIS A 1 97 ? -4.284 13.203 -0.016 1.00 91.75 97 HIS A C 1
ATOM 738 O O . HIS A 1 97 ? -4.202 13.720 1.101 1.00 91.75 97 HIS A O 1
ATOM 744 N N . GLY A 1 98 ? -5.385 13.312 -0.765 1.00 89.38 98 GLY A N 1
ATOM 745 C CA . GLY A 1 98 ? -6.537 14.153 -0.424 1.00 89.38 98 GLY A CA 1
ATOM 746 C C . GLY A 1 98 ? -6.376 15.599 -0.902 1.00 89.38 98 GLY A C 1
ATOM 747 O O . GLY A 1 98 ? -5.277 16.033 -1.221 1.00 89.38 98 GLY A O 1
ATOM 748 N N . ALA A 1 99 ? -7.476 16.357 -0.933 1.00 89.12 99 ALA A N 1
ATOM 749 C CA . ALA A 1 99 ? -7.491 17.743 -1.427 1.00 89.12 99 ALA A CA 1
ATOM 750 C C . ALA A 1 99 ? -6.532 18.683 -0.668 1.00 89.12 99 ALA A C 1
ATOM 752 O O . ALA A 1 99 ? -6.107 19.708 -1.186 1.00 89.12 99 ALA A O 1
ATOM 753 N N . THR A 1 100 ? -6.200 18.308 0.563 1.00 93.50 100 THR A N 1
ATOM 754 C CA . THR A 1 100 ? -5.444 19.088 1.546 1.00 93.50 100 THR A CA 1
ATOM 755 C C . THR A 1 100 ? -4.103 18.415 1.904 1.00 93.50 100 THR A C 1
ATOM 757 O O . THR A 1 100 ? -3.367 18.877 2.769 1.00 93.50 100 THR A O 1
ATOM 760 N N . ASN A 1 101 ? -3.731 17.328 1.204 1.00 93.81 101 ASN A N 1
ATOM 761 C CA . ASN A 1 101 ? -2.509 16.537 1.451 1.00 93.81 101 ASN A CA 1
ATOM 762 C C . ASN A 1 101 ? -2.417 15.912 2.860 1.00 93.81 101 ASN A C 1
ATOM 764 O O . ASN A 1 101 ? -1.356 15.470 3.298 1.00 93.81 101 ASN A O 1
ATOM 768 N N . GLU A 1 102 ? -3.544 15.844 3.561 1.00 95.81 102 GLU A N 1
ATOM 769 C CA . GLU A 1 102 ? -3.692 15.380 4.945 1.00 95.81 102 GLU A CA 1
ATOM 770 C C . GLU A 1 102 ? -3.714 13.854 5.110 1.00 95.81 102 GLU A C 1
ATOM 772 O O . GLU A 1 102 ? -3.684 13.357 6.241 1.00 95.81 102 GLU A O 1
ATOM 777 N N . LYS A 1 103 ? -3.840 13.109 4.003 1.00 97.75 103 LYS A N 1
ATOM 778 C CA . LYS A 1 103 ? -3.944 11.653 4.034 1.00 97.75 103 LYS A CA 1
ATOM 779 C C . LYS A 1 103 ? -2.610 10.992 3.715 1.00 97.75 103 LYS A C 1
ATOM 781 O O . LYS A 1 103 ? -1.846 11.450 2.858 1.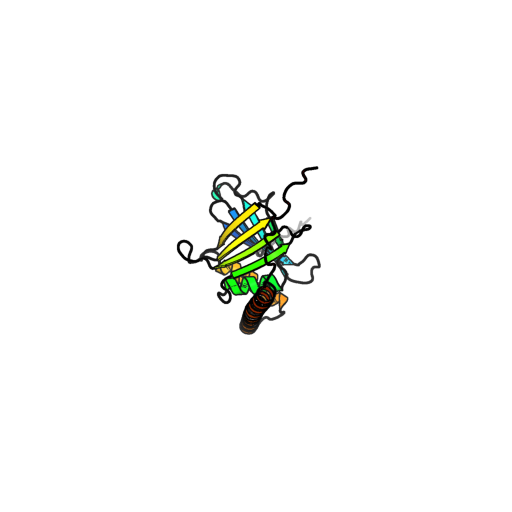00 97.75 103 LYS A O 1
ATOM 786 N N . TRP A 1 104 ? -2.362 9.871 4.379 1.00 97.81 104 TRP A N 1
ATOM 787 C CA . TRP A 1 104 ? -1.192 9.034 4.144 1.00 97.81 104 TRP A CA 1
ATOM 788 C C . TRP A 1 104 ? -1.515 7.557 4.357 1.00 97.81 104 TRP A C 1
ATOM 790 O O . TRP A 1 104 ? -2.468 7.210 5.057 1.00 97.81 104 TRP A O 1
ATOM 800 N N . ILE A 1 105 ? -0.691 6.702 3.760 1.00 98.50 105 ILE A N 1
ATOM 801 C CA . ILE A 1 105 ? -0.702 5.251 3.927 1.00 98.50 105 ILE A CA 1
ATOM 802 C C . ILE A 1 105 ? 0.699 4.759 4.284 1.00 98.50 105 ILE A C 1
ATOM 804 O O . ILE A 1 105 ? 1.702 5.237 3.756 1.00 98.50 105 ILE A O 1
ATOM 808 N N . GLU A 1 106 ? 0.764 3.798 5.192 1.00 98.69 106 GLU A N 1
ATOM 809 C CA . GLU A 1 106 ? 1.950 3.012 5.499 1.00 98.69 106 GLU A CA 1
ATOM 810 C C . GLU A 1 106 ? 1.591 1.531 5.407 1.00 98.69 106 GLU A C 1
ATOM 812 O O . GLU A 1 106 ? 0.555 1.105 5.919 1.00 98.69 106 GLU A O 1
ATOM 817 N N . VAL A 1 107 ? 2.442 0.761 4.738 1.00 98.69 107 VAL A N 1
ATOM 818 C CA . VAL A 1 107 ? 2.299 -0.689 4.595 1.00 98.69 107 VAL A CA 1
ATOM 819 C C . VAL A 1 107 ? 3.583 -1.321 5.091 1.00 98.69 107 VAL A C 1
ATOM 821 O O . VAL A 1 107 ? 4.662 -0.960 4.618 1.00 98.69 107 VAL A O 1
ATOM 824 N N . GLN A 1 108 ? 3.473 -2.216 6.065 1.00 98.25 108 GLN A N 1
ATOM 825 C CA . GLN A 1 108 ? 4.623 -2.751 6.780 1.00 98.25 108 GLN A CA 1
ATOM 826 C C . GLN A 1 108 ? 4.419 -4.219 7.142 1.00 98.25 108 GLN A C 1
ATOM 828 O O . GLN A 1 108 ? 3.363 -4.591 7.650 1.00 98.25 108 GLN A O 1
ATOM 833 N N . GLU A 1 109 ? 5.451 -5.031 6.945 1.00 96.88 109 GLU A N 1
ATOM 834 C CA . GLU A 1 109 ? 5.518 -6.371 7.521 1.00 96.88 109 GLU A CA 1
ATOM 835 C C . GLU A 1 109 ? 5.634 -6.286 9.048 1.00 96.88 109 GLU A C 1
ATOM 837 O O . GLU A 1 109 ? 6.486 -5.575 9.591 1.00 96.88 109 GLU A O 1
ATOM 842 N N . THR A 1 110 ? 4.725 -6.951 9.758 1.00 94.56 110 THR A N 1
ATOM 843 C CA . THR A 1 110 ? 4.684 -6.901 11.220 1.00 94.56 110 THR A CA 1
ATOM 844 C C . THR A 1 110 ? 5.747 -7.803 11.840 1.00 94.56 110 THR A C 1
ATOM 846 O O . THR A 1 110 ? 6.006 -8.906 11.368 1.00 94.56 110 THR A O 1
ATOM 849 N N . ALA A 1 111 ? 6.332 -7.342 12.946 1.00 90.06 111 ALA A N 1
ATOM 850 C CA . ALA A 1 111 ? 7.310 -8.084 13.734 1.00 90.06 111 ALA A CA 1
ATOM 851 C C . ALA A 1 111 ? 6.774 -8.417 15.140 1.00 90.06 111 ALA A C 1
ATOM 853 O O . ALA A 1 111 ? 5.682 -7.986 15.533 1.00 90.06 111 ALA A O 1
ATOM 854 N N . ASP A 1 112 ? 7.568 -9.179 15.893 1.00 86.56 112 ASP A N 1
ATOM 855 C CA . ASP A 1 112 ? 7.345 -9.524 17.300 1.00 86.56 112 ASP A CA 1
ATOM 856 C C . ASP A 1 112 ? 5.986 -10.205 17.545 1.00 86.56 112 ASP A C 1
ATOM 858 O O . ASP A 1 112 ? 5.580 -11.106 16.813 1.00 86.56 112 ASP A O 1
ATOM 862 N N . GLN A 1 113 ? 5.247 -9.769 18.567 1.00 79.56 113 GLN A N 1
ATOM 863 C CA . GLN A 1 113 ? 3.935 -10.305 18.952 1.00 79.56 113 GLN A CA 1
ATOM 864 C C . GLN A 1 113 ? 2.839 -10.183 17.876 1.00 79.56 113 GLN A C 1
ATOM 866 O O . GLN A 1 113 ? 1.738 -10.697 18.064 1.00 79.56 113 GLN A O 1
ATOM 871 N N . TYR A 1 114 ? 3.111 -9.476 16.776 1.00 76.75 114 TYR A N 1
ATOM 872 C CA . TYR A 1 114 ? 2.207 -9.345 15.638 1.00 76.75 114 TYR A CA 1
ATOM 873 C C . TYR A 1 114 ? 2.762 -10.003 14.370 1.00 76.75 114 TYR A C 1
ATOM 875 O O . TYR A 1 114 ? 2.209 -9.744 13.307 1.00 76.75 114 TYR A O 1
ATOM 883 N N . ALA A 1 115 ? 3.833 -10.802 14.446 1.00 87.56 115 ALA A N 1
ATOM 884 C CA . ALA A 1 115 ? 4.454 -11.441 13.285 1.00 87.56 115 ALA A CA 1
ATOM 885 C C . ALA A 1 115 ? 3.469 -12.291 12.459 1.00 87.56 115 ALA A C 1
ATOM 887 O O . ALA A 1 115 ? 2.503 -12.844 12.988 1.00 87.56 115 ALA A O 1
ATOM 888 N N . GLY A 1 116 ? 3.738 -12.405 11.154 1.00 91.56 116 GLY A N 1
ATOM 889 C CA . GLY A 1 116 ? 2.928 -13.200 10.221 1.00 91.56 116 GLY A CA 1
ATOM 890 C C . GLY A 1 116 ? 1.796 -12.431 9.530 1.00 91.56 116 GLY A C 1
ATOM 891 O O . GLY A 1 116 ? 0.851 -13.049 9.044 1.00 91.56 116 GLY A O 1
ATOM 892 N N . ALA A 1 117 ? 1.868 -11.099 9.482 1.00 95.94 117 ALA A N 1
ATOM 893 C CA . ALA A 1 117 ? 0.896 -10.266 8.784 1.00 95.94 117 ALA A CA 1
ATOM 894 C C . ALA A 1 117 ? 1.558 -9.063 8.092 1.00 95.94 117 ALA A C 1
ATOM 896 O O . ALA A 1 117 ? 2.689 -8.675 8.385 1.00 95.94 117 ALA A O 1
ATOM 897 N N . ILE A 1 118 ? 0.814 -8.428 7.189 1.00 98.12 118 ILE A N 1
ATOM 898 C CA . ILE A 1 118 ? 1.158 -7.116 6.637 1.00 98.12 118 ILE A CA 1
ATOM 899 C C . ILE A 1 118 ? 0.176 -6.095 7.207 1.00 98.12 118 ILE A C 1
ATOM 901 O O . ILE A 1 118 ? -1.031 -6.175 6.974 1.00 98.12 118 ILE A O 1
ATOM 905 N N . ARG A 1 119 ? 0.672 -5.119 7.967 1.00 98.19 119 ARG A N 1
ATOM 906 C CA . ARG A 1 119 ? -0.144 -4.032 8.508 1.00 98.19 119 ARG A CA 1
ATOM 907 C C . ARG A 1 119 ? -0.305 -2.931 7.476 1.00 98.19 119 ARG A C 1
ATOM 909 O O . ARG A 1 119 ? 0.670 -2.311 7.061 1.00 98.19 119 ARG A O 1
ATOM 916 N N . PHE A 1 120 ? -1.554 -2.625 7.158 1.00 98.50 120 PHE A N 1
ATOM 917 C CA . PHE A 1 120 ? -1.946 -1.418 6.448 1.00 98.50 120 PHE A CA 1
ATOM 918 C C . PHE A 1 120 ? -2.400 -0.385 7.469 1.00 98.50 120 PHE A C 1
ATOM 920 O O . PHE A 1 120 ? -3.354 -0.622 8.204 1.00 98.50 120 PHE A O 1
ATOM 927 N N . THR A 1 121 ? -1.732 0.763 7.509 1.00 98.56 121 THR A N 1
ATOM 928 C CA . THR A 1 121 ? -2.125 1.914 8.326 1.00 98.56 121 THR A CA 1
ATOM 929 C C . THR A 1 121 ? -2.468 3.069 7.406 1.00 98.56 121 THR A C 1
ATOM 931 O O . THR A 1 121 ? -1.658 3.462 6.572 1.00 98.56 121 THR A O 1
ATOM 934 N N . ILE A 1 122 ? -3.659 3.632 7.562 1.00 98.38 122 ILE A N 1
ATOM 935 C CA . ILE A 1 122 ? -4.128 4.776 6.783 1.00 98.38 122 ILE A CA 1
ATOM 936 C C . ILE A 1 122 ? -4.580 5.850 7.756 1.00 98.38 122 ILE A C 1
ATOM 938 O O . ILE A 1 122 ? -5.263 5.560 8.741 1.00 98.38 122 ILE A O 1
ATOM 942 N N . ALA A 1 123 ? -4.232 7.095 7.458 1.00 97.94 123 ALA A N 1
ATOM 943 C CA . ALA A 1 123 ? -4.694 8.221 8.244 1.00 97.94 123 ALA A CA 1
ATOM 944 C C . ALA A 1 123 ? -5.253 9.351 7.392 1.00 97.94 123 ALA A C 1
ATOM 946 O O . ALA A 1 123 ? -4.900 9.510 6.222 1.00 97.94 123 ALA A O 1
ATOM 947 N N . GLN A 1 124 ? -6.086 10.159 8.040 1.00 97.56 124 GLN A N 1
ATOM 948 C CA . GLN A 1 124 ? -6.575 11.444 7.567 1.00 97.56 124 GLN A CA 1
ATOM 949 C C . GLN A 1 124 ? -6.496 12.436 8.734 1.00 97.56 124 GLN A C 1
ATOM 951 O O . GLN A 1 124 ? -7.285 12.371 9.680 1.00 97.56 124 GLN A O 1
ATOM 956 N N . GLY A 1 125 ? -5.505 13.330 8.705 1.00 94.12 125 GLY A N 1
ATOM 957 C CA . GLY A 1 125 ? -5.229 14.221 9.833 1.00 94.12 125 GLY A CA 1
ATOM 958 C C . GLY A 1 125 ? -4.927 13.436 11.118 1.00 94.12 125 GLY A C 1
ATOM 959 O O . GLY A 1 125 ? -3.935 12.713 11.187 1.00 94.12 125 GLY A O 1
ATOM 960 N N . LYS A 1 126 ? -5.782 13.585 12.139 1.00 95.00 126 LYS A N 1
ATOM 961 C CA . LYS A 1 126 ? -5.646 12.901 13.441 1.00 95.00 126 LYS A CA 1
ATOM 962 C C . LYS A 1 126 ? -6.317 11.523 13.498 1.00 95.00 126 LYS A C 1
ATOM 964 O O . LYS A 1 126 ? -6.082 10.792 14.455 1.00 95.00 126 LYS A O 1
ATOM 969 N N . ASP A 1 127 ? -7.156 11.171 12.523 1.00 97.25 127 ASP A N 1
ATOM 970 C CA . ASP A 1 127 ? -7.816 9.863 12.492 1.00 97.25 127 ASP A CA 1
ATOM 971 C C . ASP A 1 127 ? -6.892 8.835 11.835 1.00 97.25 127 ASP A C 1
ATOM 973 O O . ASP A 1 127 ? -6.612 8.933 10.642 1.00 97.25 127 ASP A O 1
ATOM 977 N N . ILE A 1 128 ? -6.407 7.870 12.619 1.00 98.06 128 ILE A N 1
ATOM 978 C CA . ILE A 1 128 ? -5.500 6.803 12.179 1.00 98.06 128 ILE A CA 1
ATOM 979 C C . ILE A 1 128 ? -6.217 5.466 12.351 1.00 98.06 128 ILE A C 1
ATOM 981 O O . ILE A 1 128 ? -6.723 5.153 13.429 1.00 98.06 128 ILE A O 1
ATOM 985 N N . ARG A 1 129 ? -6.243 4.661 11.290 1.00 98.12 129 ARG A N 1
ATOM 986 C CA . ARG A 1 129 ? -6.886 3.343 11.249 1.00 98.12 129 ARG A CA 1
ATOM 987 C C . ARG A 1 129 ? -5.881 2.322 10.733 1.00 98.12 129 ARG A C 1
ATOM 989 O O . ARG A 1 129 ? -5.073 2.648 9.864 1.00 98.12 129 ARG A O 1
ATOM 996 N N . ASN A 1 130 ? -5.910 1.102 11.258 1.00 97.25 130 ASN A N 1
ATOM 997 C CA . ASN A 1 130 ? -4.989 0.056 10.827 1.00 97.25 130 ASN A CA 1
ATOM 998 C C . ASN A 1 130 ? -5.653 -1.316 10.786 1.00 97.25 130 ASN A C 1
ATOM 1000 O O . ASN A 1 130 ? -6.487 -1.618 11.627 1.00 97.25 130 ASN A O 1
ATOM 1004 N N . VAL A 1 131 ? -5.247 -2.141 9.826 1.00 97.50 131 VAL A N 1
ATOM 1005 C CA . VAL A 1 131 ? -5.659 -3.542 9.715 1.00 97.50 131 VAL A CA 1
ATOM 1006 C C . VAL A 1 131 ? -4.418 -4.385 9.450 1.00 97.50 131 VAL A C 1
ATOM 1008 O O . VAL A 1 131 ? -3.598 -4.038 8.599 1.00 97.50 131 VAL A O 1
ATOM 1011 N N . ASN A 1 132 ? -4.279 -5.494 10.177 1.00 96.81 132 ASN A N 1
ATOM 1012 C CA . ASN A 1 132 ? -3.299 -6.528 9.861 1.00 96.81 132 ASN A CA 1
ATOM 1013 C C . ASN A 1 132 ? -3.938 -7.498 8.860 1.00 96.81 132 ASN A C 1
ATOM 1015 O O . ASN A 1 132 ? -4.956 -8.113 9.169 1.00 96.81 132 ASN A O 1
ATOM 1019 N N . VAL A 1 133 ? -3.344 -7.628 7.678 1.00 97.44 133 VAL A N 1
ATOM 1020 C CA . VAL A 1 133 ? -3.739 -8.602 6.656 1.00 97.44 133 VAL A CA 1
ATOM 1021 C C . VAL A 1 133 ? -2.916 -9.866 6.876 1.00 97.44 133 VAL A C 1
ATOM 1023 O O . VAL A 1 133 ? -1.695 -9.848 6.709 1.00 97.44 133 VAL A O 1
ATOM 1026 N N . GLY A 1 134 ? -3.584 -10.927 7.325 1.00 95.62 134 GLY A N 1
ATOM 1027 C CA . GLY A 1 134 ? -2.970 -12.209 7.668 1.00 95.62 134 GLY A CA 1
ATOM 1028 C C . GLY A 1 134 ? -2.880 -13.191 6.492 1.00 95.62 134 GLY A C 1
ATOM 1029 O O . GLY A 1 134 ? -3.275 -12.856 5.371 1.00 95.62 134 GLY A O 1
ATOM 1030 N N . PRO A 1 135 ? -2.390 -14.419 6.742 1.00 94.88 135 PRO A N 1
ATOM 1031 C CA . PRO A 1 135 ? -2.149 -15.430 5.710 1.00 94.88 135 PRO A CA 1
ATOM 1032 C C . PRO A 1 135 ? -3.411 -15.839 4.939 1.00 94.88 135 PRO A C 1
ATOM 1034 O O . PRO A 1 135 ? -3.313 -16.138 3.752 1.00 94.88 135 PRO A O 1
ATOM 1037 N N . ASP A 1 136 ? -4.580 -15.781 5.579 1.00 95.44 136 ASP A N 1
ATOM 1038 C CA . ASP A 1 136 ? -5.863 -16.138 4.960 1.00 95.44 136 ASP A CA 1
ATOM 1039 C C . ASP A 1 136 ? -6.264 -15.179 3.827 1.00 95.44 136 ASP A C 1
ATOM 1041 O O . ASP A 1 136 ? -6.960 -15.571 2.896 1.00 95.44 136 A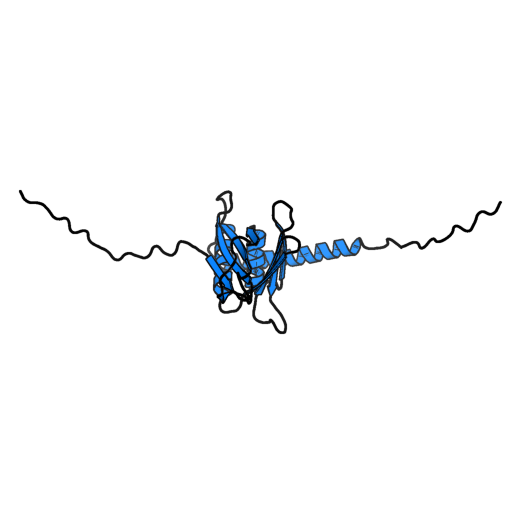SP A O 1
ATOM 1045 N N . ASP A 1 137 ? -5.800 -13.926 3.880 1.00 96.69 137 ASP A N 1
ATOM 1046 C CA . ASP A 1 137 ? -6.207 -12.873 2.947 1.00 96.69 137 ASP A CA 1
ATOM 1047 C C . ASP A 1 137 ? -5.062 -12.373 2.053 1.00 96.69 137 ASP A C 1
ATOM 1049 O O . ASP A 1 137 ? -5.302 -11.889 0.942 1.00 96.69 137 ASP A O 1
ATOM 1053 N N . VAL A 1 138 ? -3.810 -12.458 2.519 1.00 96.81 138 VAL A N 1
ATOM 1054 C CA . VAL A 1 138 ? -2.664 -11.801 1.868 1.00 96.81 138 VAL A CA 1
ATOM 1055 C C . VAL A 1 138 ? -2.436 -12.292 0.439 1.00 96.81 138 VAL A C 1
ATOM 1057 O O . VAL A 1 138 ? -2.040 -11.501 -0.414 1.00 96.81 138 VAL A O 1
ATOM 1060 N N . GLY A 1 139 ? -2.733 -13.563 0.148 1.00 97.06 139 GLY A N 1
ATOM 1061 C CA . GLY A 1 139 ? -2.605 -14.129 -1.196 1.00 97.06 139 GLY A CA 1
ATOM 1062 C C . GLY A 1 139 ? -3.535 -13.460 -2.212 1.00 97.06 139 GLY A C 1
ATOM 1063 O O . GLY A 1 139 ? -3.103 -13.117 -3.313 1.00 97.06 139 GLY A O 1
ATOM 1064 N N . GLU A 1 140 ? -4.789 -13.204 -1.833 1.00 97.38 140 GLU A N 1
ATOM 1065 C CA . GLU A 1 140 ? -5.769 -12.524 -2.689 1.00 97.38 140 GLU A CA 1
ATOM 1066 C C . GLU A 1 140 ? -5.420 -11.043 -2.881 1.00 97.38 140 GLU A C 1
ATOM 1068 O O . GLU A 1 140 ? -5.470 -10.531 -4.005 1.00 97.38 140 GLU A O 1
ATOM 1073 N N . VAL A 1 141 ? -5.003 -10.369 -1.802 1.00 98.31 141 VAL A N 1
ATOM 1074 C CA . VAL A 1 141 ? -4.548 -8.971 -1.855 1.00 98.31 141 VAL A CA 1
ATOM 1075 C C . VAL A 1 141 ? -3.322 -8.851 -2.763 1.00 98.31 141 VAL A C 1
ATOM 1077 O O . VAL A 1 141 ? -3.313 -8.030 -3.681 1.00 98.31 141 VAL A O 1
ATOM 1080 N N . LEU A 1 142 ? -2.315 -9.712 -2.581 1.00 98.31 142 LEU A N 1
ATOM 1081 C CA . LEU A 1 142 ? -1.138 -9.769 -3.446 1.00 98.31 142 LEU A CA 1
ATOM 1082 C C . LEU A 1 142 ? -1.534 -10.003 -4.904 1.00 98.31 142 LEU A C 1
ATOM 1084 O O . LEU A 1 142 ? -1.071 -9.273 -5.777 1.00 98.31 142 LEU A O 1
ATOM 1088 N N . ALA A 1 143 ? -2.407 -10.971 -5.182 1.00 97.44 143 ALA A N 1
ATOM 1089 C CA . ALA A 1 143 ? -2.820 -11.278 -6.546 1.00 97.44 143 ALA A CA 1
ATOM 1090 C C . ALA A 1 143 ? -3.486 -10.074 -7.242 1.00 97.44 143 ALA A C 1
ATOM 1092 O O . ALA A 1 143 ? -3.214 -9.827 -8.418 1.00 97.44 143 ALA A O 1
ATOM 1093 N N . MET A 1 144 ? -4.309 -9.293 -6.534 1.00 97.75 144 MET A N 1
ATOM 1094 C CA . MET A 1 144 ? -4.940 -8.079 -7.072 1.00 97.75 144 MET A CA 1
ATOM 1095 C C . MET A 1 144 ? -3.915 -6.991 -7.415 1.00 97.75 144 MET A C 1
ATOM 1097 O O . MET A 1 144 ? -3.906 -6.456 -8.531 1.00 97.75 144 MET A O 1
ATOM 1101 N N . PHE A 1 145 ? -3.021 -6.679 -6.478 1.00 98.31 145 PHE A N 1
ATOM 1102 C CA . PHE A 1 145 ? -1.947 -5.710 -6.698 1.00 98.31 145 PHE A CA 1
ATOM 1103 C C . PHE A 1 145 ? -1.024 -6.146 -7.841 1.00 98.31 145 PHE A C 1
ATOM 1105 O O . PHE A 1 145 ? -0.648 -5.341 -8.696 1.00 98.31 145 PHE A O 1
ATOM 1112 N N . TYR A 1 146 ? -0.735 -7.444 -7.916 1.00 97.94 146 TYR A N 1
ATOM 1113 C CA . TYR A 1 146 ? 0.095 -8.026 -8.955 1.00 97.94 146 TYR A CA 1
ATOM 1114 C C . TYR A 1 146 ? -0.542 -7.939 -10.345 1.00 97.94 146 TYR A C 1
ATOM 1116 O O . TYR A 1 146 ? 0.102 -7.469 -11.282 1.00 97.94 146 TYR A O 1
ATOM 1124 N N . ARG A 1 147 ? -1.827 -8.304 -10.490 1.00 96.38 147 ARG A N 1
ATOM 1125 C CA . ARG A 1 147 ? -2.582 -8.105 -11.744 1.00 96.38 147 ARG A CA 1
ATOM 1126 C C . ARG A 1 147 ? -2.570 -6.637 -12.172 1.00 96.38 147 ARG A C 1
ATOM 1128 O O . ARG A 1 147 ? -2.324 -6.348 -13.337 1.00 96.38 147 ARG A O 1
ATOM 1135 N N . THR A 1 148 ? -2.743 -5.719 -11.220 1.00 96.69 148 THR A N 1
ATOM 1136 C CA . THR A 1 148 ? -2.661 -4.275 -11.488 1.00 96.69 148 THR A CA 1
ATOM 1137 C C . THR A 1 148 ? -1.283 -3.877 -12.026 1.00 96.69 148 THR A C 1
ATOM 1139 O O . THR A 1 148 ? -1.201 -3.120 -12.991 1.00 96.69 148 THR A O 1
ATOM 1142 N N . CYS A 1 149 ? -0.195 -4.409 -11.455 1.00 97.56 149 CYS A N 1
ATOM 1143 C CA . CYS A 1 149 ? 1.163 -4.158 -11.950 1.00 97.56 149 CYS A CA 1
ATOM 1144 C C . CYS A 1 149 ? 1.358 -4.670 -13.380 1.00 97.56 149 CYS A C 1
ATOM 1146 O O . CYS A 1 149 ? 1.931 -3.953 -14.196 1.00 97.56 149 CYS A O 1
ATOM 1148 N N . LYS A 1 150 ? 0.861 -5.872 -13.700 1.00 96.75 150 LYS A N 1
ATOM 1149 C CA . LYS A 1 150 ? 0.934 -6.437 -15.058 1.00 96.75 150 LYS A CA 1
ATOM 1150 C C . LYS A 1 150 ? 0.319 -5.500 -16.094 1.00 96.75 150 LYS A C 1
ATOM 1152 O O . LYS A 1 150 ? 0.945 -5.226 -17.115 1.00 96.75 150 LYS A O 1
ATOM 1157 N N . ASP A 1 151 ? -0.854 -4.942 -15.803 1.00 94.75 151 ASP A N 1
ATOM 1158 C CA . ASP A 1 151 ? -1.507 -4.004 -16.718 1.00 94.75 151 ASP A CA 1
ATOM 1159 C C . ASP A 1 151 ? -0.765 -2.669 -16.824 1.00 94.75 151 ASP A C 1
ATOM 1161 O O . ASP A 1 151 ? -0.573 -2.157 -17.926 1.00 94.75 151 ASP A O 1
ATOM 1165 N N . GLN A 1 152 ? -0.318 -2.109 -15.694 1.00 94.69 152 GLN A N 1
ATOM 1166 C CA . GLN A 1 152 ? 0.423 -0.842 -15.674 1.00 94.69 152 GLN A CA 1
ATOM 1167 C C . GLN A 1 152 ? 1.753 -0.936 -16.433 1.00 94.69 152 GLN A C 1
ATOM 1169 O O . GLN A 1 152 ? 2.148 0.013 -17.110 1.00 94.69 152 GLN A O 1
ATOM 1174 N N . LEU A 1 153 ? 2.436 -2.076 -16.324 1.00 95.25 153 LEU A N 1
ATOM 1175 C CA . LEU A 1 153 ? 3.693 -2.356 -17.018 1.00 95.25 153 LEU A CA 1
ATOM 1176 C C . LEU A 1 153 ? 3.479 -2.857 -18.452 1.00 95.25 153 LEU A C 1
ATOM 1178 O O . LEU A 1 153 ? 4.438 -2.904 -19.217 1.00 95.25 153 LEU A O 1
ATOM 1182 N N . LYS A 1 154 ? 2.237 -3.200 -18.821 1.00 95.06 154 LYS A N 1
ATOM 1183 C CA . LYS A 1 154 ? 1.873 -3.839 -20.095 1.00 95.06 154 LYS A CA 1
ATOM 1184 C C . LYS A 1 154 ? 2.658 -5.130 -20.345 1.00 95.06 154 LYS A C 1
ATOM 1186 O O . LYS A 1 154 ? 3.015 -5.431 -21.481 1.00 95.06 154 LYS A O 1
ATOM 1191 N N . GLU A 1 155 ? 2.893 -5.892 -19.281 1.00 97.06 155 GLU A N 1
ATOM 1192 C CA . GLU A 1 155 ? 3.699 -7.110 -19.301 1.00 97.06 155 GLU A CA 1
ATOM 1193 C C . GLU A 1 155 ? 2.889 -8.301 -18.775 1.00 97.06 155 GLU A C 1
ATOM 1195 O O . GLU A 1 155 ? 2.274 -8.259 -17.705 1.00 97.06 155 GLU A O 1
ATOM 1200 N N . LYS A 1 156 ? 2.868 -9.383 -19.556 1.00 94.44 156 LYS A N 1
ATOM 1201 C CA . LYS A 1 156 ? 2.123 -10.606 -19.246 1.00 94.44 156 LYS A CA 1
ATOM 1202 C C . LYS A 1 156 ? 2.991 -11.650 -18.554 1.00 94.44 156 LYS A C 1
ATOM 1204 O O . LYS A 1 156 ? 2.431 -12.449 -17.796 1.00 94.44 156 LYS A O 1
ATOM 1209 N N . ASP A 1 157 ? 4.299 -11.640 -18.785 1.00 97.50 157 ASP A N 1
ATOM 1210 C CA . ASP A 1 157 ? 5.252 -12.518 -18.120 1.00 97.50 157 ASP A CA 1
ATOM 1211 C C . ASP A 1 157 ? 5.447 -12.083 -16.661 1.00 97.50 157 ASP A C 1
ATOM 1213 O O . ASP A 1 157 ? 5.958 -11.003 -16.359 1.00 97.50 157 ASP A O 1
ATOM 1217 N N . GLY A 1 158 ? 5.029 -12.951 -15.737 1.00 95.81 158 GLY A N 1
ATOM 1218 C CA . GLY A 1 158 ? 5.180 -12.700 -14.308 1.00 95.81 158 GLY A CA 1
ATOM 1219 C C . GLY A 1 158 ? 6.644 -12.575 -13.883 1.00 95.81 158 GLY A C 1
ATOM 1220 O O . GLY A 1 158 ? 6.967 -11.776 -13.009 1.00 95.81 158 GLY A O 1
ATOM 1221 N N . TYR A 1 159 ? 7.563 -13.289 -14.535 1.00 97.19 159 TYR A N 1
ATOM 1222 C CA . TYR A 1 159 ? 8.977 -13.177 -14.200 1.00 97.19 159 TYR A CA 1
ATOM 1223 C C . TYR A 1 159 ? 9.508 -11.761 -14.465 1.00 97.19 159 TYR A C 1
ATOM 1225 O O . TYR A 1 159 ? 10.159 -11.170 -13.602 1.00 97.19 159 TYR A O 1
ATOM 1233 N N . LEU A 1 160 ? 9.182 -11.180 -15.623 1.00 98.25 160 LEU A N 1
ATOM 1234 C CA . LEU A 1 160 ? 9.592 -9.817 -15.971 1.00 98.25 160 LEU A CA 1
ATOM 1235 C C . LEU A 1 160 ? 8.944 -8.768 -15.057 1.00 98.25 160 LEU A C 1
ATOM 1237 O O . LEU A 1 160 ? 9.615 -7.823 -14.635 1.00 98.25 160 LEU A O 1
ATOM 1241 N N . VAL A 1 161 ? 7.676 -8.964 -14.684 1.00 98.00 161 VAL A N 1
ATOM 1242 C CA . VAL A 1 161 ? 6.978 -8.107 -13.709 1.00 98.00 161 VAL A CA 1
ATOM 1243 C C . VAL A 1 161 ? 7.662 -8.164 -12.341 1.00 98.00 161 VAL A C 1
ATOM 1245 O O . VAL A 1 161 ? 7.929 -7.118 -11.746 1.00 98.00 161 VAL A O 1
ATOM 1248 N N . ASP A 1 162 ? 8.025 -9.355 -11.862 1.00 97.56 162 ASP A N 1
ATOM 1249 C CA . ASP A 1 162 ? 8.755 -9.534 -10.603 1.00 97.56 162 ASP A CA 1
ATOM 1250 C C . ASP A 1 162 ? 10.117 -8.832 -10.622 1.00 97.56 162 ASP A C 1
ATOM 1252 O O . ASP A 1 162 ? 10.468 -8.143 -9.660 1.00 97.56 162 ASP A O 1
ATOM 1256 N N . GLN A 1 163 ? 10.876 -8.959 -11.716 1.00 98.31 163 GLN A N 1
ATOM 1257 C CA . GLN A 1 163 ? 12.167 -8.281 -11.874 1.00 98.31 163 GLN A CA 1
ATOM 1258 C C . GLN A 1 163 ? 12.011 -6.755 -11.867 1.00 98.31 163 GLN A C 1
ATOM 1260 O O . GLN A 1 163 ? 12.785 -6.058 -11.203 1.00 98.31 163 GLN A O 1
ATOM 1265 N N . ALA A 1 164 ? 10.989 -6.226 -12.545 1.00 98.19 164 ALA A N 1
ATOM 1266 C CA . ALA A 1 164 ? 10.696 -4.797 -12.556 1.00 98.19 164 ALA A CA 1
ATOM 1267 C C . ALA A 1 164 ? 10.339 -4.275 -11.152 1.00 98.19 164 ALA A C 1
ATOM 1269 O O . ALA A 1 164 ? 10.914 -3.281 -10.701 1.00 98.19 164 ALA A O 1
ATOM 1270 N N . ILE A 1 165 ? 9.460 -4.974 -10.424 1.00 98.50 165 ILE A N 1
ATOM 1271 C CA . ILE A 1 165 ? 9.070 -4.617 -9.049 1.00 98.50 165 ILE A CA 1
ATOM 1272 C C . ILE A 1 165 ? 10.282 -4.684 -8.111 1.00 98.50 165 ILE A C 1
ATOM 1274 O O . ILE A 1 165 ? 10.518 -3.758 -7.332 1.00 98.50 165 ILE A O 1
ATOM 1278 N N . ARG A 1 166 ? 11.099 -5.739 -8.209 1.00 98.44 166 ARG A N 1
ATOM 1279 C CA . ARG A 1 166 ? 12.324 -5.888 -7.412 1.00 98.44 166 ARG A CA 1
ATOM 1280 C C . ARG A 1 166 ? 13.322 -4.765 -7.688 1.00 98.44 166 ARG A C 1
ATOM 1282 O O . ARG A 1 166 ? 13.937 -4.242 -6.758 1.00 98.44 166 ARG A O 1
ATOM 1289 N N . ARG A 1 167 ? 13.463 -4.349 -8.948 1.00 98.38 167 ARG A N 1
ATOM 1290 C CA . ARG A 1 167 ? 14.314 -3.215 -9.319 1.00 98.38 167 ARG A CA 1
ATOM 1291 C C . ARG A 1 167 ? 13.772 -1.890 -8.784 1.00 98.38 167 ARG A C 1
ATOM 1293 O O . ARG A 1 167 ? 14.556 -1.082 -8.285 1.00 98.38 167 ARG A O 1
ATOM 1300 N N . ALA A 1 168 ? 12.461 -1.668 -8.858 1.00 98.19 168 ALA A N 1
ATOM 1301 C CA . ALA A 1 168 ? 11.823 -0.486 -8.285 1.00 98.19 168 ALA A CA 1
ATOM 1302 C C . ALA A 1 168 ? 12.041 -0.413 -6.763 1.00 98.19 168 ALA A C 1
ATOM 1304 O O . ALA A 1 168 ? 12.373 0.654 -6.248 1.00 98.19 168 ALA A O 1
ATOM 1305 N N . ALA A 1 169 ? 11.940 -1.548 -6.065 1.00 98.50 169 ALA A N 1
ATOM 1306 C CA . ALA A 1 169 ? 12.237 -1.664 -4.639 1.00 98.50 169 ALA A CA 1
ATOM 1307 C C . ALA A 1 169 ? 13.700 -1.315 -4.304 1.00 98.50 169 ALA A C 1
ATOM 1309 O O . ALA A 1 169 ? 13.947 -0.477 -3.440 1.00 98.50 169 ALA A O 1
ATOM 1310 N N . ASP A 1 170 ? 14.670 -1.885 -5.026 1.00 98.50 170 ASP A N 1
ATOM 1311 C CA . ASP A 1 170 ? 16.099 -1.579 -4.845 1.00 98.50 170 ASP A CA 1
ATOM 1312 C C . ASP A 1 170 ? 16.400 -0.081 -5.036 1.00 98.50 170 ASP A C 1
ATOM 1314 O O . ASP A 1 170 ? 17.049 0.557 -4.201 1.00 98.50 170 ASP A O 1
ATOM 1318 N N . LEU A 1 171 ? 15.884 0.513 -6.116 1.00 98.31 171 LEU A N 1
ATOM 1319 C CA . LEU A 1 171 ? 16.057 1.941 -6.388 1.00 98.31 171 LEU A CA 1
ATOM 1320 C C . LEU A 1 171 ? 15.341 2.823 -5.361 1.00 98.31 171 LEU A C 1
ATOM 1322 O O . LEU A 1 171 ? 15.858 3.887 -5.014 1.00 98.31 171 LEU A O 1
ATOM 1326 N N . HIS A 1 172 ? 14.189 2.389 -4.847 1.00 97.62 172 HIS A N 1
ATOM 1327 C CA . HIS A 1 172 ? 13.493 3.082 -3.769 1.00 97.62 172 HIS A CA 1
ATOM 1328 C C . HIS A 1 172 ? 14.356 3.141 -2.508 1.00 97.62 172 HIS A C 1
ATOM 1330 O O . HIS A 1 172 ? 14.588 4.234 -1.993 1.00 97.62 172 HIS A O 1
ATOM 1336 N N . THR A 1 173 ? 14.895 2.005 -2.062 1.00 97.38 173 THR A N 1
ATOM 1337 C CA . THR A 1 173 ? 15.780 1.926 -0.890 1.00 97.38 173 THR A CA 1
ATOM 1338 C C . THR A 1 173 ? 16.998 2.833 -1.049 1.00 97.38 173 THR A C 1
ATOM 1340 O O . THR A 1 173 ? 17.286 3.650 -0.174 1.00 97.38 173 THR A O 1
ATOM 1343 N N . LYS A 1 174 ? 17.667 2.781 -2.208 1.00 97.50 174 LYS A N 1
ATOM 1344 C CA . LYS A 1 174 ? 18.807 3.661 -2.518 1.00 97.50 174 LYS A CA 1
ATOM 1345 C C . LYS A 1 174 ? 18.418 5.140 -2.511 1.00 97.50 174 LYS A C 1
ATOM 1347 O O . LYS A 1 174 ? 19.170 5.974 -2.011 1.00 97.50 174 LYS A O 1
ATOM 1352 N N . SER A 1 175 ? 17.242 5.476 -3.042 1.00 96.19 175 SER A N 1
ATOM 1353 C CA . SER A 1 175 ? 16.734 6.850 -3.052 1.00 96.19 175 SER A CA 1
ATOM 1354 C C . SER A 1 175 ? 16.443 7.371 -1.643 1.00 96.19 175 SER A C 1
ATOM 1356 O O . SER A 1 175 ? 16.778 8.521 -1.358 1.00 96.19 175 SER A O 1
ATOM 1358 N N . GLN A 1 176 ? 15.857 6.554 -0.762 1.00 93.31 176 GLN A N 1
ATOM 1359 C CA . GLN A 1 176 ? 15.610 6.943 0.632 1.00 93.31 176 GLN A CA 1
ATOM 1360 C C . GLN A 1 176 ? 16.922 7.159 1.387 1.00 93.31 176 GLN A C 1
ATOM 1362 O O . GLN A 1 176 ? 17.120 8.240 1.936 1.00 93.31 176 GLN A O 1
ATOM 1367 N N . ALA A 1 177 ? 17.866 6.219 1.290 1.00 93.69 177 ALA A N 1
ATOM 1368 C CA . ALA A 1 177 ? 19.185 6.358 1.908 1.00 93.69 177 ALA A CA 1
ATOM 1369 C C . ALA A 1 177 ? 19.918 7.630 1.434 1.00 93.69 177 ALA A C 1
ATOM 1371 O O . ALA A 1 177 ? 20.497 8.366 2.231 1.00 93.69 177 ALA A O 1
ATOM 1372 N N . ALA A 1 178 ? 19.843 7.949 0.137 1.00 95.06 178 ALA A N 1
ATOM 1373 C CA . ALA A 1 178 ? 20.431 9.175 -0.400 1.00 95.06 178 ALA A CA 1
ATOM 1374 C C . ALA A 1 178 ? 19.750 10.452 0.129 1.00 95.06 178 ALA A C 1
ATOM 1376 O O . ALA A 1 178 ? 20.425 11.459 0.354 1.00 95.06 178 ALA A O 1
ATOM 1377 N N . LYS A 1 179 ? 18.424 10.442 0.324 1.00 92.25 179 LYS A N 1
ATOM 1378 C CA . LYS A 1 179 ? 17.687 11.572 0.917 1.00 92.25 179 LYS A CA 1
ATOM 1379 C C . LYS A 1 179 ? 18.049 11.766 2.385 1.00 92.25 179 LYS A C 1
ATOM 1381 O O . LYS A 1 179 ? 18.283 12.900 2.791 1.00 92.25 179 LYS A O 1
ATOM 1386 N N . GLU A 1 180 ? 18.141 10.682 3.147 1.00 90.00 180 GLU A N 1
ATOM 1387 C CA . GLU A 1 180 ? 18.549 10.704 4.554 1.00 90.00 180 GLU A CA 1
ATOM 1388 C C . GLU A 1 180 ? 19.979 11.229 4.710 1.00 90.00 180 GLU A C 1
ATOM 1390 O O . GLU A 1 180 ? 20.210 12.134 5.508 1.00 90.00 180 GLU A O 1
ATOM 1395 N N . ALA A 1 181 ? 20.918 10.767 3.879 1.00 90.06 181 ALA A N 1
ATOM 1396 C CA . ALA A 1 181 ? 22.295 11.260 3.884 1.00 90.06 181 ALA A CA 1
ATOM 1397 C C . ALA A 1 181 ? 22.384 12.769 3.581 1.00 90.06 181 ALA A C 1
ATOM 1399 O O . ALA A 1 181 ? 23.128 13.498 4.238 1.00 90.06 181 ALA A O 1
ATOM 1400 N N . ARG A 1 182 ? 21.590 13.268 2.621 1.00 87.38 182 ARG A N 1
ATOM 1401 C CA . ARG A 1 182 ? 21.516 14.709 2.307 1.00 87.38 182 ARG A CA 1
ATOM 1402 C C . ARG A 1 182 ? 20.859 15.518 3.428 1.00 87.38 182 ARG A C 1
ATOM 1404 O O . ARG A 1 182 ? 21.309 16.623 3.711 1.00 87.38 182 ARG A O 1
ATOM 1411 N N . GLY A 1 183 ? 19.821 14.976 4.064 1.00 73.06 183 GLY A N 1
ATOM 1412 C CA . GLY A 1 183 ? 19.155 15.599 5.211 1.00 73.06 183 GLY A CA 1
ATOM 1413 C C . GLY A 1 183 ? 20.032 15.637 6.467 1.00 73.06 183 GLY A C 1
ATOM 1414 O O . GLY A 1 183 ? 19.992 16.615 7.206 1.00 73.06 183 GLY A O 1
ATOM 1415 N N . GLY A 1 184 ? 20.872 14.618 6.673 1.00 58.47 184 GLY A N 1
ATOM 1416 C CA . GLY A 1 184 ? 21.834 14.545 7.776 1.00 58.47 184 GLY A CA 1
ATOM 1417 C C . GLY A 1 184 ? 23.044 15.471 7.608 1.00 58.47 184 GLY A C 1
ATOM 1418 O O . GLY A 1 184 ? 23.542 16.005 8.594 1.00 58.47 184 GLY A O 1
ATOM 1419 N N . ALA A 1 185 ? 23.477 15.740 6.372 1.00 51.31 185 ALA A N 1
ATOM 1420 C CA . ALA A 1 185 ? 24.603 16.638 6.088 1.00 51.31 185 ALA A CA 1
ATOM 1421 C C . ALA A 1 185 ? 24.273 18.142 6.241 1.00 51.31 185 ALA A C 1
ATOM 1423 O O . ALA A 1 185 ? 25.185 18.963 6.299 1.00 51.31 185 ALA A O 1
ATOM 1424 N N . GLY A 1 186 ? 22.989 18.518 6.323 1.00 41.72 186 GLY A N 1
ATOM 1425 C CA . GLY A 1 186 ? 22.530 19.908 6.486 1.00 41.72 186 GLY A CA 1
ATOM 1426 C C . GLY A 1 186 ? 22.105 20.296 7.910 1.00 41.72 186 GLY A C 1
ATOM 1427 O O . GLY A 1 186 ? 21.657 21.419 8.122 1.00 41.72 186 GLY A O 1
ATOM 1428 N N . GLY A 1 187 ? 22.217 19.381 8.881 1.00 37.69 187 GLY A N 1
ATOM 1429 C CA . GLY A 1 187 ? 21.782 19.572 10.273 1.00 37.69 187 GLY A CA 1
ATOM 1430 C C . GLY A 1 187 ? 22.873 20.041 11.244 1.00 37.69 187 GLY A C 1
ATOM 1431 O O . GLY A 1 187 ? 22.695 19.935 12.456 1.00 37.69 187 GLY A O 1
ATOM 1432 N N . GLY A 1 188 ? 24.014 20.521 10.742 1.00 35.25 188 GLY A N 1
ATOM 1433 C CA . GLY A 1 188 ? 25.105 21.054 11.557 1.00 35.25 188 GLY A CA 1
ATOM 1434 C C . GLY A 1 188 ? 24.891 22.524 11.933 1.00 35.25 188 GLY A C 1
ATOM 1435 O O . GLY A 1 188 ? 24.869 23.387 11.066 1.00 35.25 188 GLY A O 1
ATOM 1436 N N . GLN A 1 189 ? 24.790 22.793 13.239 1.00 40.31 189 GLN A N 1
ATOM 1437 C CA . GLN A 1 189 ? 24.948 24.105 13.892 1.00 40.31 189 GLN A CA 1
ATOM 1438 C C . GLN A 1 189 ? 23.934 25.213 13.533 1.00 40.31 189 GLN A C 1
ATOM 1440 O O . GLN A 1 189 ? 24.242 26.203 12.877 1.00 40.31 189 GLN A O 1
ATOM 1445 N N . ARG A 1 190 ? 22.768 25.178 14.189 1.00 35.19 190 ARG A N 1
ATOM 1446 C CA . ARG A 1 190 ? 22.280 26.392 14.869 1.00 35.19 190 ARG A CA 1
ATOM 1447 C C . ARG A 1 190 ? 22.582 26.248 16.351 1.00 35.19 190 ARG A C 1
ATOM 1449 O O . ARG A 1 190 ? 21.784 25.735 17.127 1.00 35.19 190 ARG A O 1
ATOM 1456 N N . GLN A 1 191 ? 23.801 26.646 16.696 1.00 38.50 191 GLN A N 1
ATOM 1457 C CA . GLN A 1 191 ? 24.254 26.845 18.062 1.00 38.50 191 GLN A CA 1
ATOM 1458 C C . GLN A 1 191 ? 23.271 27.811 18.740 1.00 38.50 191 GLN A C 1
ATOM 1460 O O . GLN A 1 191 ? 23.167 28.975 18.353 1.00 38.50 191 GLN A O 1
ATOM 1465 N N . GLN A 1 192 ? 22.501 27.305 19.707 1.00 36.06 192 GLN A N 1
ATOM 1466 C CA . GLN A 1 192 ? 21.787 28.132 20.674 1.00 36.06 192 GLN A CA 1
ATOM 1467 C C . GLN A 1 192 ? 22.838 28.940 21.438 1.00 36.06 192 GLN A C 1
ATOM 1469 O O . GLN A 1 192 ? 23.470 28.451 22.372 1.00 36.06 192 GLN A O 1
ATOM 1474 N N . GLY A 1 193 ? 23.066 30.171 20.990 1.00 29.84 193 GLY A N 1
ATOM 1475 C CA . GLY A 1 193 ? 23.783 31.175 21.755 1.00 29.84 193 GLY A CA 1
ATOM 1476 C C . GLY A 1 193 ? 22.897 31.637 22.903 1.00 29.84 193 GLY A C 1
ATOM 1477 O O . GLY A 1 193 ? 22.064 32.521 22.730 1.00 29.84 193 GLY A O 1
ATOM 1478 N N . ASN A 1 194 ? 23.082 31.025 24.072 1.00 36.25 194 ASN A N 1
ATOM 1479 C CA . ASN A 1 194 ? 22.701 31.614 25.349 1.00 36.25 194 ASN A CA 1
ATOM 1480 C C . ASN A 1 194 ? 23.461 32.938 25.511 1.00 36.25 194 ASN A C 1
ATOM 1482 O O . ASN A 1 194 ? 24.671 32.940 25.722 1.00 36.25 194 ASN A O 1
ATOM 1486 N N . GLY A 1 195 ? 22.745 34.056 25.418 1.00 30.30 195 GLY A N 1
ATOM 1487 C CA . GLY A 1 195 ? 23.257 35.397 25.681 1.00 30.30 195 GLY A CA 1
ATOM 1488 C C . GLY A 1 195 ? 22.310 36.153 26.604 1.00 30.30 195 GLY A C 1
ATOM 1489 O O . GLY A 1 195 ? 21.636 37.082 26.174 1.00 30.30 195 GLY A O 1
ATOM 1490 N N . TYR A 1 196 ? 22.229 35.738 27.870 1.00 33.41 196 TYR A N 1
ATOM 1491 C CA . TYR A 1 196 ? 21.661 36.571 28.929 1.00 33.41 196 TYR A CA 1
ATOM 1492 C C . TYR A 1 196 ? 22.690 37.636 29.311 1.00 33.41 196 TYR A C 1
ATOM 1494 O O . TYR A 1 196 ? 23.756 37.312 29.829 1.00 33.41 196 TYR A O 1
ATOM 1502 N N . GLY A 1 197 ? 22.366 38.905 29.070 1.00 35.91 197 GLY A N 1
ATOM 1503 C CA . GLY A 1 197 ? 23.235 40.016 29.440 1.00 35.91 197 GLY A CA 1
ATOM 1504 C C . GLY A 1 197 ? 22.611 41.382 29.185 1.00 35.91 197 GLY A C 1
ATOM 1505 O O . GLY A 1 197 ? 23.080 42.111 28.323 1.00 35.91 197 GLY A O 1
ATOM 1506 N N . GLN A 1 198 ? 21.583 41.755 29.950 1.00 36.38 198 GLN A N 1
ATOM 1507 C CA . GLN A 1 198 ? 21.290 43.170 30.200 1.00 36.38 198 GLN A CA 1
ATOM 1508 C C . GLN A 1 198 ? 20.977 43.381 31.684 1.00 36.38 198 GLN A C 1
ATOM 1510 O O . GLN A 1 198 ? 19.876 43.133 32.173 1.00 36.38 198 GLN A O 1
ATOM 1515 N N . GLN A 1 199 ? 22.010 43.819 32.405 1.00 39.78 199 GLN A N 1
ATOM 1516 C CA . GLN A 1 199 ? 21.924 44.386 33.743 1.00 39.78 199 GLN A CA 1
ATOM 1517 C C . GLN A 1 199 ? 21.433 45.839 33.664 1.00 39.78 199 GLN A C 1
ATOM 1519 O O . GLN A 1 199 ? 21.993 46.662 32.949 1.00 39.78 199 GLN A O 1
ATOM 1524 N N . ARG A 1 200 ? 20.368 46.096 34.432 1.00 37.56 200 ARG A N 1
ATOM 1525 C CA . ARG A 1 200 ? 20.002 47.310 35.188 1.00 37.56 200 ARG A CA 1
ATOM 1526 C C . ARG A 1 200 ? 20.594 48.658 34.737 1.00 37.56 200 ARG A C 1
ATOM 1528 O O . ARG A 1 200 ? 21.760 48.950 34.973 1.00 37.56 200 ARG A O 1
ATOM 1535 N N . ARG A 1 201 ? 19.703 49.546 34.280 1.00 35.00 201 ARG A N 1
ATOM 1536 C CA . ARG A 1 201 ? 19.854 51.006 34.377 1.00 35.00 201 ARG A CA 1
ATOM 1537 C C . ARG A 1 201 ? 19.432 51.467 35.777 1.00 35.00 201 ARG A C 1
ATOM 1539 O O . ARG A 1 201 ? 18.298 51.228 36.184 1.00 35.00 201 ARG A O 1
ATOM 1546 N N . THR A 1 202 ? 20.336 52.139 36.474 1.00 43.72 202 THR A N 1
ATOM 1547 C CA . THR A 1 202 ? 20.058 53.058 37.587 1.00 43.72 202 THR A CA 1
ATOM 1548 C C . THR A 1 202 ? 20.586 54.427 37.180 1.00 43.72 202 THR A C 1
ATOM 1550 O O . THR A 1 202 ? 21.715 54.494 36.690 1.00 43.72 202 THR A O 1
ATOM 1553 N N . GLY A 1 203 ? 19.787 55.473 37.391 1.00 37.66 203 GLY A N 1
ATOM 1554 C CA . GLY A 1 203 ? 20.103 56.866 37.063 1.00 37.66 203 GLY A CA 1
ATOM 1555 C C . GLY A 1 203 ? 18.988 57.502 36.263 1.00 37.66 203 GLY A C 1
ATOM 1556 O O . GLY A 1 203 ? 19.040 57.369 35.022 1.00 37.66 203 GLY A O 1
#

Foldseek 3Di:
DDDDDDDDPPDDPPPPPPPWLKDKDFDFFKIKMWGFDAPPVNPAIWIKIKMFGHPDRGCVNPTPRVPIDIDIADLLRLLQLLCCLVVLDQKDKDFQDDPVRQKIWIWGQDDDPLHAWIKIWIDGHPDIDIDTHHPVGSVSVSVSSQVRLCGVVVHDDSVVSVVVSSVSSVVVVVVVVVVVVVVVVPPPDPPPPPDDDDDDDDD

Radius of gyration: 25.41 Å; chains: 1; bounding box: 81×80×74 Å

Sequence (203 aa):
MIASSRASSGGPRVPEESKYDQKACFGRDTAIQFERCVNNQNTNYTVNIAIAKATGQSTRGGMNWDSKITLMCVPKEVQLITAVLRGFLPKVRFAGHGATNEKWIEVQETADQYAGAIRFTIAQGKDIRNVNVGPDDVGEVLAMFYRTCKDQLKEKDGYLVDQAIRRAADLHTKSQAAKEARGGAGGGQRQQGNGYGQQRRTG